Protein AF-A0A8R1EGB2-F1 (afdb_monomer_lite)

Sequence (368 aa):
QREILKTQSDLGFATKLDKGYDEYVSYVFAEKAKYYLESKNTWNAIALEHQAVQRDIEAKSVDYDETEQKIRNIEREIEGLKQARQELGHDEIVDLDDTLQSARQELTRISKDKSDKINRYELKKKSLTDLNNERRNIENELWAIEKELKIALESLEELGMDSAFEDIYLAFSDHFKRNEKNGNYIFSNWDSEIRIRLQRLGVLLKQIKELDQKKRDLDGMRQQIEEKQDVLENEREKRTTLANIYDMERNNAYIELENWINELTTLVLSSNSSTSVKRMINGYLENVTEEQLMSPISGEREEQVSQCLKEQASLEAQMQSKVEERDLTEEEIVVLEGTDEIEPELPVAKQNQLREFKDKGIPYVPFY

Radius of gyration: 79.6 Å; chains: 1; bounding box: 167×58×234 Å

Structure (mmCIF, N/CA/C/O backbone):
data_AF-A0A8R1EGB2-F1
#
_entry.id   AF-A0A8R1EGB2-F1
#
loop_
_atom_site.group_PDB
_atom_site.id
_atom_site.type_symbol
_atom_site.label_atom_id
_atom_site.label_alt_id
_atom_site.label_comp_id
_atom_site.label_asym_id
_atom_site.label_entity_id
_atom_site.label_seq_id
_atom_site.pdbx_PDB_ins_code
_atom_site.Cartn_x
_atom_site.Cartn_y
_atom_site.Cartn_z
_atom_site.occupancy
_atom_site.B_iso_or_equiv
_atom_site.auth_seq_id
_atom_site.auth_comp_id
_atom_site.auth_asym_id
_atom_site.auth_atom_id
_atom_site.pdbx_PDB_model_num
ATOM 1 N N . GLN A 1 1 ? 15.539 16.481 -9.175 1.00 47.88 1 GLN A N 1
ATOM 2 C CA . GLN A 1 1 ? 14.254 16.062 -9.794 1.00 47.88 1 GLN A CA 1
ATOM 3 C C . GLN A 1 1 ? 13.870 14.615 -9.462 1.00 47.88 1 GLN A C 1
ATOM 5 O O . GLN A 1 1 ? 12.775 14.426 -8.958 1.00 47.88 1 GLN A O 1
ATOM 10 N N . ARG A 1 2 ? 14.736 13.601 -9.656 1.00 42.00 2 ARG A N 1
ATOM 11 C CA . ARG A 1 2 ? 14.453 12.210 -9.220 1.00 42.00 2 ARG A CA 1
ATOM 12 C C . ARG A 1 2 ? 14.212 12.064 -7.710 1.00 42.00 2 ARG A C 1
ATOM 14 O O . ARG A 1 2 ? 13.277 11.378 -7.325 1.00 42.00 2 ARG A O 1
ATOM 21 N N . GLU A 1 3 ? 15.000 12.737 -6.874 1.00 43.88 3 GLU A N 1
ATOM 22 C CA . GLU A 1 3 ? 14.787 12.729 -5.416 1.00 43.88 3 GLU A CA 1
ATOM 23 C C . GLU A 1 3 ? 13.483 13.416 -5.007 1.00 43.88 3 GLU A C 1
ATOM 25 O O . GLU A 1 3 ? 12.797 12.913 -4.134 1.00 43.88 3 GLU A O 1
ATOM 30 N N . ILE A 1 4 ? 13.091 14.489 -5.704 1.00 45.19 4 ILE A N 1
ATOM 31 C CA . ILE A 1 4 ? 11.828 15.213 -5.473 1.00 45.19 4 ILE A CA 1
ATOM 32 C C . ILE A 1 4 ? 10.614 14.335 -5.824 1.00 45.19 4 ILE A C 1
ATOM 34 O O . ILE A 1 4 ? 9.619 14.330 -5.110 1.00 45.19 4 ILE A O 1
ATOM 38 N N . LEU A 1 5 ? 10.699 13.549 -6.903 1.00 49.81 5 LEU A N 1
ATOM 39 C CA . LEU A 1 5 ? 9.653 12.588 -7.279 1.00 49.81 5 LEU A CA 1
ATOM 40 C C . LEU A 1 5 ? 9.575 11.400 -6.310 1.00 49.81 5 LEU A C 1
ATOM 42 O O . LEU A 1 5 ? 8.489 10.877 -6.067 1.00 49.81 5 LEU A O 1
ATOM 46 N N . LYS A 1 6 ? 10.714 10.975 -5.749 1.00 61.91 6 LYS A N 1
ATOM 47 C CA . LYS A 1 6 ? 10.769 9.903 -4.749 1.00 61.91 6 LYS A CA 1
ATOM 48 C C . LYS A 1 6 ? 10.176 10.370 -3.418 1.00 61.91 6 LYS A C 1
ATOM 50 O O . LYS A 1 6 ? 9.291 9.705 -2.901 1.00 61.91 6 LYS A O 1
ATOM 55 N N . THR A 1 7 ? 10.539 11.564 -2.948 1.00 55.69 7 THR A N 1
ATOM 56 C CA . THR A 1 7 ? 9.949 12.148 -1.735 1.00 55.69 7 THR A CA 1
ATOM 57 C C . THR A 1 7 ? 8.464 12.459 -1.897 1.00 55.69 7 THR A C 1
ATOM 59 O O . THR A 1 7 ? 7.718 12.223 -0.958 1.00 55.69 7 THR A O 1
ATOM 62 N N . GLN A 1 8 ? 7.991 12.891 -3.074 1.00 54.12 8 GLN A N 1
ATOM 63 C CA . GLN A 1 8 ? 6.551 13.036 -3.350 1.00 54.12 8 GLN A CA 1
ATOM 64 C C . GLN A 1 8 ? 5.800 11.696 -3.353 1.00 54.12 8 GLN A C 1
ATOM 66 O O . GLN A 1 8 ? 4.669 11.625 -2.875 1.00 54.12 8 GLN A O 1
ATOM 71 N N . SER A 1 9 ? 6.415 10.633 -3.876 1.00 54.25 9 SER A N 1
ATOM 72 C CA . SER A 1 9 ? 5.860 9.275 -3.835 1.00 54.25 9 SER A CA 1
ATOM 73 C C . SER A 1 9 ? 5.794 8.734 -2.406 1.00 54.25 9 SER A C 1
ATOM 75 O O . SER A 1 9 ? 4.781 8.149 -2.026 1.00 54.25 9 SER A O 1
ATOM 77 N N . ASP A 1 10 ? 6.841 8.958 -1.614 1.00 54.84 10 ASP A N 1
ATOM 78 C CA . ASP A 1 10 ? 6.927 8.513 -0.223 1.00 54.84 10 ASP A CA 1
ATOM 79 C C . ASP A 1 10 ? 5.934 9.289 0.666 1.00 54.84 10 ASP A C 1
ATOM 81 O O . ASP A 1 10 ? 5.229 8.679 1.468 1.00 54.84 10 ASP A O 1
ATOM 85 N N . LEU A 1 11 ? 5.748 10.598 0.434 1.00 59.09 11 LEU A N 1
ATOM 86 C CA . LEU A 1 11 ? 4.673 11.405 1.042 1.00 59.09 11 LEU A CA 1
ATOM 87 C C . LEU A 1 11 ? 3.281 10.893 0.646 1.00 59.09 11 LEU A C 1
ATOM 89 O O . LEU A 1 11 ? 2.379 10.795 1.476 1.00 59.09 11 LEU A O 1
ATOM 93 N N . GLY A 1 12 ? 3.103 10.518 -0.622 1.00 59.00 12 GLY A N 1
ATOM 94 C CA . GLY A 1 12 ? 1.866 9.924 -1.129 1.00 59.00 12 GLY A CA 1
ATOM 95 C C . GLY A 1 12 ? 1.576 8.518 -0.589 1.00 59.00 12 GLY A C 1
ATOM 96 O O . GLY A 1 12 ? 0.438 8.062 -0.685 1.00 59.00 12 GLY A O 1
ATOM 97 N N . PHE A 1 13 ? 2.582 7.816 -0.062 1.00 55.50 13 PHE A N 1
ATOM 98 C CA . PHE A 1 13 ? 2.438 6.514 0.591 1.00 55.50 13 PHE A CA 1
ATOM 99 C C . PHE A 1 13 ? 2.184 6.675 2.093 1.00 55.50 13 PHE A C 1
ATOM 101 O O . PHE A 1 13 ? 1.271 6.037 2.607 1.00 55.50 13 PHE A O 1
ATOM 108 N N . ALA A 1 14 ? 2.898 7.586 2.762 1.00 53.41 14 ALA A N 1
ATOM 109 C CA . ALA A 1 14 ? 2.667 7.952 4.161 1.00 53.41 14 ALA A CA 1
ATOM 110 C C . ALA A 1 14 ? 1.227 8.446 4.384 1.00 53.41 14 ALA A C 1
ATOM 112 O O . ALA A 1 14 ? 0.488 7.849 5.154 1.00 53.41 14 ALA A O 1
ATOM 113 N N . THR A 1 15 ? 0.759 9.388 3.559 1.00 57.41 15 THR A N 1
ATOM 114 C CA . THR A 1 15 ? -0.633 9.890 3.596 1.00 57.41 15 THR A CA 1
ATOM 115 C C . THR A 1 15 ? -1.706 8.825 3.325 1.00 57.41 15 THR A C 1
ATOM 117 O O . THR A 1 15 ? -2.878 9.022 3.644 1.00 57.41 15 THR A O 1
ATOM 120 N N . LYS A 1 16 ? -1.349 7.695 2.697 1.00 57.41 16 LYS A N 1
ATOM 121 C CA . LYS A 1 16 ? -2.260 6.554 2.491 1.00 57.41 16 LYS A CA 1
ATOM 122 C C . LYS A 1 16 ? -2.222 5.563 3.652 1.00 57.41 16 LYS A C 1
ATOM 124 O O . LYS A 1 16 ? -3.238 4.927 3.911 1.00 57.41 16 LYS A O 1
ATOM 129 N N . LEU A 1 17 ? -1.072 5.420 4.306 1.00 55.69 17 LEU A N 1
ATOM 130 C CA . LEU A 1 17 ? -0.895 4.607 5.508 1.00 55.69 17 LEU A CA 1
ATOM 131 C C . LEU A 1 17 ? -1.608 5.250 6.701 1.00 55.69 17 LEU A C 1
ATOM 133 O O . LEU A 1 17 ? -2.339 4.545 7.392 1.00 55.69 17 LEU A O 1
ATOM 137 N N . ASP A 1 18 ? -1.503 6.573 6.836 1.00 56.66 18 ASP A N 1
ATOM 138 C CA . ASP A 1 18 ? -2.232 7.359 7.839 1.00 56.66 18 ASP A CA 1
ATOM 139 C C . ASP A 1 18 ? -3.746 7.141 7.700 1.00 56.66 18 ASP A C 1
ATOM 141 O O . ASP A 1 18 ? -4.398 6.701 8.640 1.00 56.66 18 ASP A O 1
ATOM 145 N N . LYS A 1 19 ? -4.289 7.230 6.476 1.00 55.19 19 LYS A N 1
ATOM 146 C CA . LYS A 1 19 ? -5.716 6.953 6.213 1.00 55.19 19 LYS A CA 1
ATOM 147 C C . LYS A 1 19 ? -6.185 5.555 6.617 1.00 55.19 19 LYS A C 1
ATOM 149 O O . LYS A 1 19 ? -7.319 5.399 7.058 1.00 55.19 19 LYS A O 1
ATOM 154 N N . GLY A 1 20 ? -5.360 4.526 6.414 1.00 55.22 20 GLY A N 1
ATOM 155 C CA . GLY A 1 20 ? -5.707 3.158 6.818 1.00 55.22 20 GLY A CA 1
ATOM 156 C C . GLY A 1 20 ? -5.703 2.980 8.338 1.00 55.22 20 GLY A C 1
ATOM 157 O O . GLY A 1 20 ? -6.456 2.164 8.871 1.00 55.22 20 GLY A O 1
ATOM 158 N N . TYR A 1 21 ? -4.876 3.759 9.034 1.00 55.97 21 TYR A N 1
ATOM 159 C CA . TYR A 1 21 ? -4.815 3.787 10.488 1.00 55.97 21 TYR A CA 1
ATOM 160 C C . TYR A 1 21 ? -6.009 4.556 11.085 1.00 55.97 21 TYR A C 1
ATOM 162 O O . TYR A 1 21 ? -6.630 4.073 12.033 1.00 55.97 21 TYR A O 1
ATOM 170 N N . ASP A 1 22 ? -6.430 5.658 10.460 1.00 54.09 22 ASP A N 1
ATOM 171 C CA . ASP A 1 22 ? -7.609 6.453 10.850 1.00 54.09 22 ASP A CA 1
ATOM 172 C C . ASP A 1 22 ? -8.918 5.645 10.808 1.00 54.09 22 ASP A C 1
ATOM 174 O O . ASP A 1 22 ? -9.797 5.776 11.668 1.00 54.09 22 ASP A O 1
ATOM 178 N N . GLU A 1 23 ? -9.056 4.770 9.808 1.00 57.44 23 GLU A N 1
ATOM 179 C CA . GLU A 1 23 ? -10.221 3.892 9.653 1.00 57.44 23 GLU A CA 1
ATOM 180 C C . GLU A 1 23 ? -10.275 2.814 10.740 1.00 57.44 23 GLU A C 1
ATOM 182 O O . GLU A 1 23 ? -11.354 2.501 11.253 1.00 57.44 23 GLU A O 1
ATOM 187 N N . TYR A 1 24 ? -9.116 2.290 11.144 1.00 66.31 24 TYR A N 1
ATOM 188 C CA . TYR A 1 24 ? -9.013 1.369 12.272 1.00 66.31 24 TYR A CA 1
ATOM 189 C C . TYR A 1 24 ? -9.389 2.060 13.589 1.00 66.31 24 TYR A C 1
ATOM 191 O O . TYR A 1 24 ? -10.178 1.514 14.359 1.00 66.31 24 TYR A O 1
ATOM 199 N N . VAL A 1 25 ? -8.907 3.284 13.827 1.00 63.56 25 VAL A N 1
ATOM 200 C CA . VAL A 1 25 ? -9.246 4.059 15.034 1.00 63.56 25 VAL A CA 1
ATOM 201 C C . VAL A 1 25 ? -10.739 4.397 15.079 1.00 63.56 25 VAL A C 1
ATOM 203 O O . VAL A 1 25 ? -11.371 4.239 16.123 1.00 63.56 25 VAL A O 1
ATOM 206 N N . SER A 1 26 ? -11.337 4.766 13.942 1.00 67.25 26 SER A N 1
ATOM 207 C CA . SER A 1 26 ? -12.781 5.023 13.833 1.00 67.25 26 SER A CA 1
ATOM 208 C C . SER A 1 26 ? -13.618 3.779 14.156 1.00 67.25 26 SER A C 1
ATOM 210 O O . SER A 1 26 ? -14.630 3.868 14.854 1.00 67.25 26 SER A O 1
ATOM 212 N N . TYR A 1 27 ? -13.184 2.606 13.684 1.00 72.06 27 TYR A N 1
ATOM 213 C CA . TYR A 1 27 ? -13.824 1.329 14.002 1.00 72.06 27 TYR A CA 1
ATOM 214 C C . TYR A 1 27 ? -13.711 0.997 15.495 1.00 72.06 27 TYR A C 1
ATOM 216 O O . TYR A 1 27 ? -14.716 0.674 16.130 1.00 72.06 27 TYR A O 1
ATOM 224 N N . VAL A 1 28 ? -12.513 1.140 16.072 1.00 71.44 28 VAL A N 1
ATOM 225 C CA . VAL A 1 28 ? -12.280 0.914 17.506 1.00 71.44 28 VAL A CA 1
ATOM 226 C C . VAL A 1 28 ? -13.151 1.852 18.340 1.00 71.44 28 VAL A C 1
ATOM 228 O O . VAL A 1 28 ? -13.793 1.401 19.286 1.00 71.44 28 VAL A O 1
ATOM 231 N N . PHE A 1 29 ? -13.254 3.130 17.970 1.00 72.81 29 PHE A N 1
ATOM 232 C CA . PHE A 1 29 ? -14.134 4.078 18.650 1.00 72.81 29 PHE A CA 1
ATOM 233 C C . PHE A 1 29 ? -15.600 3.624 18.628 1.00 72.81 29 PHE A C 1
ATOM 235 O O . PHE A 1 29 ? -16.247 3.585 19.675 1.00 72.81 29 PHE A O 1
ATOM 242 N N . ALA A 1 30 ? -16.121 3.249 17.457 1.00 74.19 30 ALA A N 1
ATOM 243 C CA . ALA A 1 30 ? -17.506 2.803 17.315 1.00 74.19 30 ALA A CA 1
ATOM 244 C C . ALA A 1 30 ? -17.791 1.538 18.142 1.00 74.19 30 ALA A C 1
ATOM 246 O O . ALA A 1 30 ? -18.833 1.437 18.794 1.00 74.19 30 ALA A O 1
ATOM 247 N N . GLU A 1 31 ? -16.849 0.595 18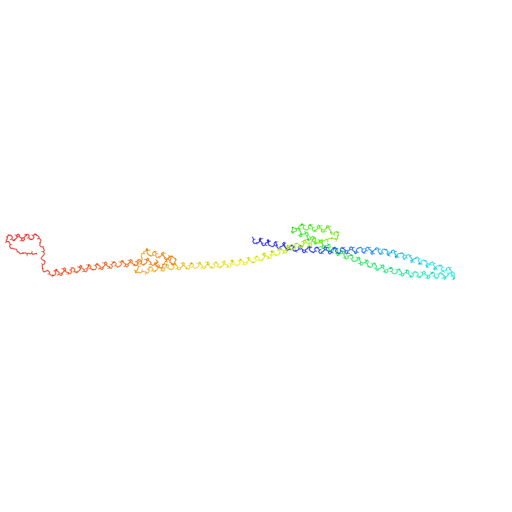.163 1.00 73.31 31 GLU A N 1
ATOM 248 C CA . GLU A 1 31 ? -16.950 -0.625 18.958 1.00 73.31 31 GLU A CA 1
ATOM 249 C C . GLU A 1 31 ? -16.969 -0.316 20.466 1.00 73.31 31 GLU A C 1
ATOM 251 O O . GLU A 1 31 ? -17.852 -0.788 21.186 1.00 73.31 31 GLU A O 1
ATOM 256 N N . LYS A 1 32 ? -16.064 0.545 20.951 1.00 74.50 32 LYS A N 1
ATOM 257 C CA . LYS A 1 32 ? -16.022 0.951 22.367 1.00 74.50 32 LYS A CA 1
ATOM 258 C C . LYS A 1 32 ? -17.255 1.754 22.785 1.00 74.50 32 LYS A C 1
ATOM 260 O O . LYS A 1 32 ? -17.810 1.503 23.853 1.00 74.50 32 LYS A O 1
ATOM 265 N N . ALA A 1 33 ? -17.740 2.654 21.933 1.00 73.38 33 ALA A N 1
ATOM 266 C CA . ALA A 1 33 ? -18.966 3.414 22.176 1.00 73.38 33 ALA A CA 1
ATOM 267 C C . ALA A 1 33 ? -20.202 2.511 22.282 1.00 73.38 33 ALA A C 1
ATOM 269 O O . ALA A 1 33 ? -21.074 2.739 23.124 1.00 73.38 33 ALA A O 1
ATOM 270 N N . LYS A 1 34 ? -20.267 1.456 21.464 1.00 80.94 34 LYS A N 1
ATOM 271 C CA . LYS A 1 34 ? -21.331 0.456 21.547 1.00 80.94 34 LYS A CA 1
ATOM 272 C C . LYS A 1 34 ? -21.293 -0.294 22.880 1.00 80.94 34 LYS A C 1
ATOM 274 O O . LYS A 1 34 ? -22.322 -0.355 23.550 1.00 80.94 34 LYS A O 1
ATOM 279 N N . TYR A 1 35 ? -20.125 -0.793 23.291 1.00 75.50 35 TYR A N 1
ATOM 280 C CA . TYR A 1 35 ? -19.988 -1.473 24.584 1.00 75.50 35 TYR A CA 1
ATOM 281 C C . TYR A 1 35 ? -20.345 -0.557 25.758 1.00 75.50 35 TYR A C 1
ATOM 283 O O . TYR A 1 35 ? -21.048 -0.985 26.668 1.00 75.50 35 TYR A O 1
ATOM 291 N N . TYR A 1 36 ? -19.955 0.721 25.714 1.00 80.19 36 TYR A N 1
ATOM 292 C CA . TYR A 1 36 ? -20.343 1.699 26.735 1.00 80.19 36 TYR A CA 1
ATOM 293 C C . TYR A 1 36 ? -21.866 1.812 26.866 1.00 80.19 36 TYR A C 1
ATOM 295 O O . TYR A 1 36 ? -22.402 1.764 27.973 1.00 80.19 36 TYR A O 1
ATOM 303 N N . LEU A 1 37 ? -22.576 1.950 25.742 1.00 82.94 37 LEU A N 1
ATOM 304 C CA . LEU A 1 37 ? -24.034 2.080 25.740 1.00 82.94 37 LEU A CA 1
ATOM 305 C C . LEU A 1 37 ? -24.726 0.810 26.245 1.00 82.94 37 LEU A C 1
ATOM 307 O O . LEU A 1 37 ? -25.684 0.902 27.013 1.00 82.94 37 LEU A O 1
ATOM 311 N N . GLU A 1 38 ? -24.233 -0.366 25.857 1.00 82.31 38 GLU A N 1
ATOM 312 C CA . GLU A 1 38 ? -24.740 -1.648 26.353 1.00 82.31 38 GLU A CA 1
ATOM 313 C C . GLU A 1 38 ? -24.543 -1.769 27.872 1.00 82.31 38 GLU A C 1
ATOM 315 O O . GLU A 1 38 ? -25.524 -1.988 28.588 1.00 82.31 38 GLU A O 1
ATOM 320 N N . SER A 1 39 ? -23.335 -1.506 28.382 1.00 75.38 39 SER A N 1
ATOM 321 C CA . SER A 1 39 ? -23.036 -1.504 29.823 1.00 75.38 39 SER A CA 1
ATOM 322 C C . SER A 1 39 ? -23.825 -0.441 30.596 1.00 75.38 39 SER A C 1
ATOM 324 O O . SER A 1 39 ? -24.208 -0.639 31.747 1.00 75.38 39 SER A O 1
ATOM 326 N N . LYS A 1 40 ? -24.125 0.704 29.978 1.00 81.06 40 LYS A N 1
ATOM 327 C CA . LYS A 1 40 ? -24.926 1.766 30.606 1.00 81.06 40 LYS A CA 1
ATOM 328 C C . LYS A 1 40 ? -26.387 1.358 30.733 1.00 81.06 40 LYS A C 1
ATOM 330 O O . LYS A 1 40 ? -27.031 1.647 31.742 1.00 81.06 40 LYS A O 1
ATOM 335 N N . ASN A 1 41 ? -26.913 0.673 29.724 1.00 82.25 41 ASN A N 1
ATOM 336 C CA . ASN A 1 41 ? -28.275 0.158 29.743 1.00 82.25 41 ASN A CA 1
ATOM 337 C C . ASN A 1 41 ? -28.438 -0.964 30.774 1.00 82.25 41 ASN A C 1
ATOM 339 O O . ASN A 1 41 ? -29.427 -0.958 31.510 1.00 82.25 41 ASN A O 1
ATOM 343 N N . THR A 1 42 ? -27.463 -1.871 30.894 1.00 77.94 42 THR A N 1
ATOM 344 C CA . THR A 1 42 ? -27.470 -2.894 31.953 1.00 77.94 42 THR A CA 1
ATOM 345 C C . THR A 1 42 ? -27.340 -2.262 33.338 1.00 77.94 42 THR A C 1
ATOM 347 O O . THR A 1 42 ? -28.121 -2.602 34.226 1.00 77.94 42 THR A O 1
ATOM 350 N N . TRP A 1 43 ? -26.461 -1.269 33.517 1.00 77.69 43 TRP A N 1
ATOM 351 C CA . TRP A 1 43 ? -26.349 -0.518 34.773 1.00 77.69 43 TRP A CA 1
ATOM 352 C C . TRP A 1 43 ? -27.673 0.137 35.176 1.00 77.69 43 TRP A C 1
ATOM 354 O O . TRP A 1 43 ? -28.105 0.004 36.320 1.00 77.69 43 TRP A O 1
ATOM 364 N N . ASN A 1 44 ? -28.352 0.805 34.238 1.00 79.12 44 ASN A N 1
ATOM 365 C CA . ASN A 1 44 ? -29.647 1.440 34.493 1.00 79.12 44 ASN A CA 1
ATOM 366 C C . ASN A 1 44 ? -30.721 0.416 34.897 1.00 79.12 44 ASN A C 1
ATOM 368 O O . ASN A 1 44 ? -31.512 0.684 35.803 1.00 79.12 44 ASN A O 1
ATOM 372 N N . ALA A 1 45 ? -30.746 -0.757 34.256 1.00 83.81 45 ALA A N 1
ATOM 373 C CA . ALA A 1 45 ? -31.674 -1.831 34.602 1.00 83.81 45 ALA A CA 1
ATOM 374 C C . ALA A 1 45 ? -31.423 -2.359 36.026 1.00 83.81 45 ALA A C 1
ATOM 376 O O . ALA A 1 45 ? -32.354 -2.427 36.829 1.00 83.81 45 ALA A O 1
ATOM 377 N N . ILE A 1 46 ? -30.161 -2.626 36.374 1.00 77.94 46 ILE A N 1
ATOM 378 C CA . ILE A 1 46 ? -29.772 -3.080 37.718 1.00 77.94 46 ILE A CA 1
ATOM 379 C C . ILE A 1 46 ? -30.024 -1.994 38.769 1.00 77.94 46 ILE A C 1
ATOM 381 O O . ILE A 1 46 ? -30.450 -2.298 39.881 1.00 77.94 46 ILE A O 1
ATOM 385 N N . ALA A 1 47 ? -29.817 -0.716 38.443 1.00 77.56 47 ALA A N 1
ATOM 386 C CA . ALA A 1 47 ? -30.111 0.391 39.350 1.00 77.56 47 ALA A CA 1
ATOM 387 C C . ALA A 1 47 ? -31.610 0.473 39.691 1.00 77.56 47 ALA A C 1
ATOM 389 O O . ALA A 1 47 ? -31.968 0.685 40.854 1.00 77.56 47 ALA A O 1
ATOM 390 N N . LEU A 1 48 ? -32.485 0.259 38.702 1.00 84.75 48 LEU A N 1
ATOM 391 C CA . LEU A 1 48 ? -33.933 0.182 38.913 1.00 84.75 48 LEU A CA 1
ATOM 392 C C . LEU A 1 48 ? -34.317 -1.030 39.771 1.00 84.75 48 LEU A C 1
ATOM 394 O O . LEU A 1 48 ? -35.123 -0.893 40.694 1.00 84.75 48 LEU A O 1
ATOM 398 N N . GLU A 1 49 ? -33.719 -2.193 39.514 1.00 79.62 49 GLU A N 1
ATOM 399 C CA . GLU A 1 49 ? -33.964 -3.413 40.288 1.00 79.62 49 GLU A CA 1
ATOM 400 C C . GLU A 1 49 ? -33.479 -3.275 41.739 1.00 79.62 49 GLU A C 1
ATOM 402 O O . GLU A 1 49 ? -34.227 -3.564 42.674 1.00 79.62 49 GLU A O 1
ATOM 407 N N . HIS A 1 50 ? -32.290 -2.707 41.956 1.00 77.50 50 HIS A N 1
ATOM 408 C CA . HIS A 1 50 ? -31.777 -2.370 43.285 1.00 77.50 50 HIS A CA 1
ATOM 409 C C . HIS A 1 50 ? -32.740 -1.440 44.035 1.00 77.50 50 HIS A C 1
ATOM 411 O O . HIS A 1 50 ? -33.011 -1.641 45.220 1.00 77.50 50 HIS A O 1
ATOM 417 N N . GLN A 1 51 ? -33.288 -0.421 43.363 1.00 83.06 51 GLN A N 1
ATOM 418 C CA . GLN A 1 51 ? -34.253 0.486 43.982 1.00 83.06 51 GLN A CA 1
ATOM 419 C C . GLN A 1 51 ? -35.567 -0.227 44.345 1.00 83.06 51 GLN A C 1
ATOM 421 O O . GLN A 1 51 ? -36.154 0.074 45.385 1.00 83.06 51 GLN A O 1
ATOM 426 N N . ALA A 1 52 ? -36.021 -1.179 43.526 1.00 83.69 52 ALA A N 1
ATOM 427 C CA . ALA A 1 52 ? -37.195 -1.997 43.821 1.00 83.69 52 ALA A CA 1
ATOM 428 C C . ALA A 1 52 ? -36.960 -2.916 45.032 1.00 83.69 52 ALA A C 1
ATOM 430 O O . ALA A 1 52 ? -37.767 -2.912 45.962 1.00 83.69 52 ALA A O 1
ATOM 431 N N . VAL A 1 53 ? -35.829 -3.631 45.074 1.00 77.31 53 VAL A N 1
ATOM 432 C CA . VAL A 1 53 ? -35.454 -4.515 46.193 1.00 77.31 53 VAL A CA 1
ATOM 433 C C . VAL A 1 53 ? -35.291 -3.730 47.497 1.00 77.31 53 VAL A C 1
ATOM 435 O O . VAL A 1 53 ? -35.730 -4.196 48.548 1.00 77.31 53 VAL A O 1
ATOM 438 N N . GLN A 1 54 ? -34.726 -2.522 47.440 1.00 77.75 54 GLN A N 1
ATOM 439 C CA . GLN A 1 54 ? -34.578 -1.650 48.607 1.00 77.75 54 GLN A CA 1
ATOM 440 C C . GLN A 1 54 ? -35.937 -1.268 49.218 1.00 77.75 54 GLN A C 1
ATOM 442 O O . GLN A 1 54 ? -36.123 -1.410 50.427 1.00 77.75 54 GLN A O 1
ATOM 447 N N . ARG A 1 55 ? -36.916 -0.866 48.393 1.00 84.56 55 ARG A N 1
ATOM 448 C CA . ARG A 1 55 ? -38.289 -0.588 48.867 1.00 84.56 55 ARG A CA 1
ATOM 449 C C . ARG A 1 55 ? -38.941 -1.830 49.476 1.00 84.56 55 ARG A C 1
ATOM 451 O O . ARG A 1 55 ? -39.645 -1.746 50.478 1.00 84.56 55 ARG A O 1
ATOM 458 N N . ASP A 1 56 ? -38.684 -2.990 48.885 1.00 78.50 56 ASP A N 1
ATOM 459 C CA . ASP A 1 56 ? -39.179 -4.278 49.364 1.00 78.50 56 ASP A CA 1
ATOM 460 C C . ASP A 1 56 ? -38.598 -4.668 50.733 1.00 78.50 56 ASP A C 1
ATOM 462 O O . ASP A 1 56 ? -39.287 -5.286 51.548 1.00 78.50 56 ASP A O 1
ATOM 466 N N . ILE A 1 57 ? -37.331 -4.331 50.990 1.00 76.75 57 ILE A N 1
ATOM 467 C CA . ILE A 1 57 ? -36.676 -4.524 52.290 1.00 76.75 57 ILE A CA 1
ATOM 468 C C . ILE A 1 57 ? -37.286 -3.594 53.336 1.00 76.75 57 ILE A C 1
ATOM 470 O O . ILE A 1 57 ? -37.613 -4.058 54.426 1.00 76.75 57 ILE A O 1
ATOM 474 N N . GLU A 1 58 ? -37.487 -2.320 53.000 1.00 80.00 58 GLU A N 1
ATOM 475 C CA . GLU A 1 58 ? -38.121 -1.336 53.887 1.00 80.00 58 GLU A CA 1
ATOM 476 C C . GLU A 1 58 ? -39.538 -1.777 54.280 1.00 80.00 58 GLU A C 1
ATOM 478 O O . GLU A 1 58 ? -39.863 -1.828 55.466 1.00 80.00 58 GLU A O 1
ATOM 483 N N . ALA A 1 59 ? -40.353 -2.224 53.318 1.00 82.12 59 ALA A N 1
ATOM 484 C CA . ALA A 1 59 ? -41.685 -2.763 53.600 1.00 82.12 59 ALA A CA 1
ATOM 485 C C . ALA A 1 59 ? -41.638 -3.998 54.523 1.00 82.12 59 ALA A C 1
ATOM 487 O O . ALA A 1 59 ? -42.449 -4.138 55.438 1.00 82.12 59 ALA A O 1
ATOM 488 N N . LYS A 1 60 ? -40.666 -4.897 54.318 1.00 78.00 60 LYS A N 1
ATOM 489 C CA . LYS A 1 60 ? -40.512 -6.100 55.152 1.00 78.00 60 LYS A CA 1
ATOM 490 C C . LYS A 1 60 ? -39.942 -5.811 56.540 1.00 78.00 60 LYS A C 1
ATOM 492 O O . LYS A 1 60 ? -40.219 -6.593 57.449 1.00 78.00 60 LYS A O 1
ATOM 497 N N . SER A 1 61 ? -39.184 -4.730 56.724 1.00 78.00 61 SER A N 1
ATOM 498 C CA . SER A 1 61 ? -38.728 -4.304 58.053 1.00 78.00 61 SER A CA 1
ATOM 499 C C . SER A 1 61 ? -39.908 -3.817 58.894 1.00 78.00 61 SER A C 1
ATOM 501 O O . SER A 1 61 ? -40.025 -4.219 60.047 1.00 78.00 61 SER A O 1
ATOM 503 N N . VAL A 1 62 ? -40.835 -3.061 58.297 1.00 84.81 62 VAL A N 1
ATOM 504 C CA . VAL A 1 62 ? -42.080 -2.643 58.964 1.00 84.81 62 VAL A CA 1
ATOM 505 C C . VAL A 1 62 ? -42.911 -3.866 59.367 1.00 84.81 62 VAL A C 1
ATOM 507 O O . VAL A 1 62 ? -43.281 -4.002 60.533 1.00 84.81 62 VAL A O 1
ATOM 510 N N . ASP A 1 63 ? -43.110 -4.821 58.448 1.00 76.94 63 ASP A N 1
ATOM 511 C CA . ASP A 1 63 ? -43.800 -6.088 58.747 1.00 76.94 63 ASP A CA 1
ATOM 512 C C . ASP A 1 63 ? -43.134 -6.867 59.896 1.00 76.94 63 ASP A C 1
ATOM 514 O O . ASP A 1 63 ? -43.809 -7.623 60.604 1.00 76.94 63 ASP A O 1
ATOM 518 N N . TYR A 1 64 ? -41.803 -6.796 60.015 1.00 77.19 64 TYR A N 1
ATOM 519 C CA . TYR A 1 64 ? -41.033 -7.463 61.064 1.00 77.19 64 TYR A CA 1
ATOM 520 C C . TYR A 1 64 ? -41.269 -6.789 62.420 1.00 77.19 64 TYR A C 1
ATOM 522 O O . TYR A 1 64 ? -41.642 -7.486 63.372 1.00 77.19 64 TYR A O 1
ATOM 530 N N . ASP A 1 65 ? -41.151 -5.461 62.482 1.00 79.25 65 ASP A N 1
ATOM 531 C CA . ASP A 1 65 ? -41.351 -4.664 63.695 1.00 79.25 65 ASP A CA 1
ATOM 532 C C . ASP A 1 65 ? -42.770 -4.842 64.261 1.00 79.25 65 ASP A C 1
ATOM 534 O O . ASP A 1 65 ? -42.941 -5.034 65.469 1.00 79.25 65 ASP A O 1
ATOM 538 N N . GLU A 1 66 ? -43.791 -4.891 63.398 1.00 84.75 66 GLU A N 1
ATOM 539 C CA . GLU A 1 66 ? -45.172 -5.188 63.801 1.00 84.75 66 GLU A CA 1
ATOM 540 C C . GLU A 1 66 ? -45.313 -6.575 64.441 1.00 84.75 66 GLU A C 1
ATOM 542 O O . GLU A 1 66 ? -45.981 -6.739 65.466 1.00 84.75 66 GLU A O 1
ATOM 547 N N . THR A 1 67 ? -44.686 -7.604 63.859 1.00 77.00 67 THR A N 1
ATOM 548 C CA . THR A 1 67 ? -44.693 -8.944 64.466 1.00 77.00 67 THR A CA 1
ATOM 549 C C . THR A 1 67 ? -43.923 -8.998 65.776 1.00 77.00 67 THR A C 1
ATOM 551 O O . THR A 1 67 ? -44.345 -9.707 66.688 1.00 77.00 67 THR A O 1
ATOM 554 N N . GLU A 1 68 ? -42.835 -8.242 65.915 1.00 77.69 68 GLU A N 1
ATOM 555 C CA . GLU A 1 68 ? -42.093 -8.172 67.173 1.00 77.69 68 GLU A CA 1
ATOM 556 C C . GLU A 1 68 ? -42.925 -7.513 68.282 1.00 77.69 68 GLU A C 1
ATOM 558 O O . GLU A 1 68 ? -42.939 -8.000 69.414 1.00 77.69 68 GLU A O 1
ATOM 563 N N . GLN A 1 69 ? -43.691 -6.468 67.958 1.00 83.69 69 GLN A N 1
ATOM 564 C CA . GLN A 1 69 ? -44.643 -5.869 68.897 1.00 83.69 69 GLN A CA 1
ATOM 565 C C . GLN A 1 69 ? -45.745 -6.851 69.315 1.00 83.69 69 GLN A C 1
ATOM 567 O O . GLN A 1 69 ? -46.058 -6.939 70.503 1.00 83.69 69 GLN A O 1
ATOM 572 N N . LYS A 1 70 ? -46.295 -7.636 68.376 1.00 82.38 70 LYS A N 1
ATOM 573 C CA . LYS A 1 70 ? -47.290 -8.680 68.688 1.00 82.38 70 LYS A CA 1
ATOM 574 C C . LYS A 1 70 ? -46.740 -9.727 69.659 1.00 82.38 70 LYS A C 1
ATOM 576 O O . LYS A 1 70 ? -47.424 -10.057 70.621 1.00 82.38 70 LYS A O 1
ATOM 581 N N . ILE A 1 71 ? -45.500 -10.187 69.460 1.00 78.50 71 ILE A N 1
ATOM 582 C CA . ILE A 1 71 ? -44.835 -11.117 70.391 1.00 78.50 71 ILE A CA 1
ATOM 583 C C . ILE A 1 71 ? -44.736 -10.501 71.786 1.00 78.50 71 ILE A C 1
ATOM 585 O O . ILE A 1 71 ? -45.174 -11.123 72.748 1.00 78.50 71 ILE A O 1
ATOM 589 N N . ARG A 1 72 ? -44.228 -9.267 71.901 1.00 82.25 72 ARG A N 1
ATOM 590 C CA . ARG A 1 72 ? -44.083 -8.596 73.205 1.00 82.25 72 ARG A CA 1
ATOM 591 C C . ARG A 1 72 ? -45.422 -8.431 73.929 1.00 82.25 72 ARG A C 1
ATOM 593 O O . ARG A 1 72 ? -45.463 -8.510 75.154 1.00 82.25 72 ARG A O 1
ATOM 600 N N . ASN A 1 73 ? -46.509 -8.190 73.196 1.00 84.94 73 ASN A N 1
ATOM 601 C CA . ASN A 1 73 ? -47.846 -8.086 73.779 1.00 84.94 73 ASN A CA 1
ATOM 602 C C . ASN A 1 73 ? -48.339 -9.439 74.310 1.00 84.94 73 ASN A C 1
ATOM 604 O O . ASN A 1 73 ? -48.791 -9.501 75.449 1.00 84.94 73 ASN A O 1
ATOM 608 N N . ILE A 1 74 ? -48.174 -10.517 73.538 1.00 79.12 74 ILE A N 1
ATOM 609 C CA . ILE A 1 74 ? -48.569 -11.873 73.952 1.00 79.12 74 ILE A CA 1
ATOM 610 C C . ILE A 1 74 ? -47.705 -12.374 75.117 1.00 79.12 74 ILE A C 1
ATOM 612 O O . ILE A 1 74 ? -48.211 -13.011 76.033 1.00 79.12 74 ILE A O 1
ATOM 616 N N . GLU A 1 75 ? -46.409 -12.057 75.145 1.00 79.75 75 GLU A N 1
ATOM 617 C CA . GLU A 1 75 ? -45.537 -12.378 76.283 1.00 79.75 75 GLU A CA 1
ATOM 618 C C . GLU A 1 75 ? -46.019 -11.712 77.579 1.00 79.75 75 GLU A C 1
ATOM 620 O O . GLU A 1 75 ? -46.043 -12.354 78.630 1.00 79.75 75 GLU A O 1
ATOM 625 N N . ARG A 1 76 ? -46.452 -10.445 77.505 1.00 83.12 76 ARG A N 1
ATOM 626 C CA . ARG A 1 76 ? -47.058 -9.738 78.645 1.00 83.12 76 ARG A CA 1
ATOM 627 C C . ARG A 1 76 ? -48.389 -10.356 79.058 1.00 83.12 76 ARG A C 1
ATOM 629 O O . ARG A 1 76 ? -48.646 -10.464 80.252 1.00 83.12 76 ARG A O 1
ATOM 636 N N . GLU A 1 77 ? -49.210 -10.765 78.096 1.00 80.19 77 GLU A N 1
ATOM 637 C CA . GLU A 1 77 ? -50.489 -11.432 78.350 1.00 80.19 77 GLU A CA 1
ATOM 638 C C . GLU A 1 77 ? -50.290 -12.784 79.048 1.00 80.19 77 GLU A C 1
ATOM 640 O O . GLU A 1 77 ? -50.915 -13.042 80.072 1.00 80.19 77 GLU A O 1
ATOM 645 N N . ILE A 1 78 ? -49.339 -13.602 78.584 1.00 75.94 78 ILE A N 1
ATOM 646 C CA . ILE A 1 78 ? -48.952 -14.862 79.237 1.00 75.94 78 ILE A CA 1
ATOM 647 C C . ILE A 1 78 ? -48.484 -14.614 80.673 1.00 75.94 78 ILE A C 1
ATOM 649 O O . ILE A 1 78 ? -48.824 -15.384 81.571 1.00 75.94 78 ILE A O 1
ATOM 653 N N . GLU A 1 79 ? -47.684 -13.575 80.904 1.00 80.62 79 GLU A N 1
ATOM 654 C CA . GLU A 1 79 ? -47.199 -13.256 82.246 1.00 80.62 79 GLU A CA 1
ATOM 655 C C . GLU A 1 79 ? -48.333 -12.775 83.164 1.00 80.62 79 GLU A C 1
ATOM 657 O O . GLU A 1 79 ? -48.413 -13.216 84.309 1.00 80.62 79 GLU A O 1
ATOM 662 N N . GLY A 1 80 ? -49.266 -11.970 82.645 1.00 78.94 80 GLY A N 1
ATOM 663 C CA . GLY A 1 80 ? -50.483 -11.575 83.359 1.00 78.94 80 GLY A CA 1
ATOM 664 C C . GLY A 1 80 ? -51.382 -12.766 83.704 1.00 78.94 80 GLY A C 1
ATOM 665 O O . GLY A 1 80 ? -51.830 -12.887 84.842 1.00 78.94 80 GLY A O 1
ATOM 666 N N . LEU A 1 81 ? -51.579 -13.700 82.768 1.00 76.19 81 LEU A N 1
ATOM 667 C CA . LEU A 1 81 ? -52.337 -14.935 83.004 1.00 76.19 81 LEU A CA 1
ATOM 668 C C . LEU A 1 81 ? -51.660 -15.829 84.053 1.00 76.19 81 LEU A C 1
ATOM 670 O O . LEU A 1 81 ? -52.331 -16.384 84.918 1.00 76.19 81 LEU A O 1
ATOM 674 N N . LYS A 1 82 ? -50.326 -15.951 84.050 1.00 76.75 82 LYS A N 1
ATOM 675 C CA . LYS A 1 82 ? -49.610 -16.683 85.112 1.00 76.75 82 LYS A CA 1
ATOM 676 C C . LYS A 1 82 ? -49.802 -16.051 86.490 1.00 76.75 82 LYS A C 1
ATOM 678 O O . LYS A 1 82 ? -49.894 -16.795 87.463 1.00 76.75 82 LYS A O 1
ATOM 683 N N . GLN A 1 83 ? -49.820 -14.721 86.577 1.00 79.88 83 GLN A N 1
ATOM 684 C CA . GLN A 1 83 ? -50.066 -14.006 87.833 1.00 79.88 83 GLN A CA 1
ATOM 685 C C . GLN A 1 83 ? -51.505 -14.229 88.307 1.00 79.88 83 GLN A C 1
ATOM 687 O O . GLN A 1 83 ? -51.697 -14.664 89.436 1.00 79.88 83 GLN A O 1
ATOM 692 N N . ALA A 1 84 ? -52.498 -14.084 87.423 1.00 74.06 84 ALA A N 1
ATOM 693 C CA . ALA A 1 84 ? -53.902 -14.370 87.738 1.00 74.06 84 ALA A CA 1
ATOM 694 C C . ALA A 1 84 ? -54.117 -15.823 88.208 1.00 74.06 84 ALA A C 1
ATOM 696 O O . ALA A 1 84 ? -54.869 -16.073 89.147 1.00 74.06 84 ALA A O 1
ATOM 697 N N . ARG A 1 85 ? -53.385 -16.791 87.636 1.00 68.94 85 ARG A N 1
ATOM 698 C CA . ARG A 1 85 ? -53.405 -18.197 88.080 1.00 68.94 85 ARG A CA 1
ATOM 699 C C . ARG A 1 85 ? -53.000 -18.375 89.542 1.00 68.94 85 ARG A C 1
ATOM 701 O O . ARG A 1 85 ? -53.495 -19.288 90.193 1.00 68.94 85 ARG A O 1
ATOM 708 N N . GLN A 1 86 ? -52.078 -17.555 90.046 1.00 73.38 86 GLN A N 1
ATOM 709 C CA . GLN A 1 86 ? -51.640 -17.632 91.443 1.00 73.38 86 GLN A CA 1
ATOM 710 C C . GLN A 1 86 ? -52.723 -17.152 92.422 1.00 73.38 86 GLN A C 1
ATOM 712 O O . GLN A 1 86 ? -52.629 -17.457 93.609 1.00 73.38 86 GLN A O 1
ATOM 717 N N . GLU A 1 87 ? -53.745 -16.440 91.937 1.00 74.31 87 GLU A N 1
ATOM 718 C CA . GLU A 1 87 ? -54.765 -15.772 92.752 1.00 74.31 87 GLU A CA 1
ATOM 719 C C . GLU A 1 87 ? -56.139 -16.487 92.755 1.00 74.31 87 GLU A C 1
ATOM 721 O O . GLU A 1 87 ? -56.985 -16.150 93.582 1.00 74.31 87 GLU A O 1
ATOM 726 N N . LEU A 1 88 ? -56.371 -17.482 91.883 1.00 66.31 88 LEU A N 1
ATOM 727 C CA . LEU A 1 88 ? -57.697 -18.083 91.608 1.00 66.31 88 LEU A CA 1
ATOM 728 C C . LEU A 1 88 ? -57.883 -19.524 92.148 1.00 66.31 88 LEU A C 1
ATOM 730 O O . LEU A 1 88 ? -56.915 -20.235 92.423 1.00 66.31 88 LEU A O 1
ATOM 734 N N . GLY A 1 89 ? -59.145 -19.959 92.310 1.00 61.00 89 GLY A N 1
ATOM 735 C CA . GLY A 1 89 ? -59.552 -21.282 92.830 1.00 61.00 89 GLY A CA 1
ATOM 736 C C . GLY A 1 89 ? -59.782 -22.364 91.755 1.00 61.00 89 GLY A C 1
ATOM 737 O O . GLY A 1 89 ? -59.812 -22.073 90.567 1.00 61.00 89 GLY A O 1
ATOM 738 N N . HIS A 1 90 ? -59.953 -23.632 92.167 1.00 60.19 90 HIS A N 1
ATOM 739 C CA . HIS A 1 90 ? -59.807 -24.834 91.311 1.00 60.19 90 HIS A CA 1
ATOM 740 C C . HIS A 1 90 ? -60.583 -24.836 89.977 1.00 60.19 90 HIS A C 1
ATOM 742 O O . HIS A 1 90 ? -60.015 -25.269 88.978 1.00 60.19 90 HIS A O 1
ATOM 748 N N . ASP A 1 91 ? -61.818 -24.327 89.937 1.00 61.16 91 ASP A N 1
ATOM 749 C CA . ASP A 1 91 ? -62.636 -24.315 88.711 1.00 61.16 91 ASP A CA 1
ATOM 750 C C . ASP A 1 91 ? -62.231 -23.186 87.741 1.00 61.16 91 ASP A C 1
ATOM 752 O O . ASP A 1 91 ? -62.201 -23.390 86.532 1.00 61.16 91 ASP A O 1
ATOM 756 N N . GLU A 1 92 ? -61.813 -22.024 88.255 1.00 61.97 92 GLU A N 1
ATOM 757 C CA . GLU A 1 92 ? -61.308 -20.900 87.445 1.00 61.97 92 GLU A CA 1
ATOM 758 C C . GLU A 1 92 ? -59.894 -21.176 86.903 1.00 61.97 92 GLU A C 1
ATOM 760 O O . GLU A 1 92 ? -59.495 -20.617 85.884 1.00 61.97 92 GLU A O 1
ATOM 765 N N . ILE A 1 93 ? -59.138 -22.077 87.545 1.00 69.50 93 ILE A N 1
ATOM 766 C CA . ILE A 1 93 ? -57.799 -22.496 87.099 1.00 69.50 93 ILE A CA 1
ATOM 767 C C . ILE A 1 93 ? -57.852 -23.264 85.771 1.00 69.50 93 ILE A C 1
ATOM 769 O O . ILE A 1 93 ? -56.906 -23.155 84.993 1.00 69.50 93 ILE A O 1
ATOM 773 N N . VAL A 1 94 ? -58.917 -24.025 85.495 1.00 74.62 94 VAL A N 1
ATOM 774 C CA . VAL A 1 94 ? -59.019 -24.843 84.271 1.00 74.62 94 VAL A CA 1
ATOM 775 C C . VAL A 1 94 ? -59.211 -23.963 83.035 1.00 74.62 94 VAL A C 1
ATOM 777 O O . VAL A 1 94 ? -58.428 -24.071 82.093 1.00 74.62 94 VAL A O 1
ATOM 780 N N . ASP A 1 95 ? -60.165 -23.028 83.074 1.00 76.38 95 ASP A N 1
ATOM 781 C CA . ASP A 1 95 ? -60.379 -22.051 81.992 1.00 76.38 95 ASP A CA 1
ATOM 782 C C . ASP A 1 95 ? -59.128 -21.179 81.770 1.00 76.38 95 ASP A C 1
ATOM 784 O O . ASP A 1 95 ? -58.772 -20.812 80.641 1.00 76.38 95 ASP A O 1
ATOM 788 N N . LEU A 1 96 ? -58.405 -20.871 82.852 1.00 72.44 96 LEU A N 1
ATOM 789 C CA . LEU A 1 96 ? -57.159 -20.122 82.769 1.00 72.44 96 LEU A CA 1
ATOM 790 C C . LEU A 1 96 ? -56.008 -20.952 82.176 1.00 72.44 96 LEU A C 1
ATOM 792 O O . LEU A 1 96 ? -55.194 -20.410 81.433 1.00 72.44 96 LEU A O 1
ATOM 796 N N . ASP A 1 97 ? -55.915 -22.252 82.467 1.00 77.19 97 ASP A N 1
ATOM 797 C CA . ASP A 1 97 ? -54.904 -23.131 81.863 1.00 77.19 97 ASP A CA 1
ATOM 798 C C . ASP A 1 97 ? -55.182 -23.352 80.365 1.00 77.19 97 ASP A C 1
ATOM 800 O O . ASP A 1 97 ? -54.233 -23.325 79.575 1.00 77.19 97 ASP A O 1
ATOM 804 N N . ASP A 1 98 ? -56.447 -23.461 79.947 1.00 81.50 98 ASP A N 1
ATOM 805 C CA . ASP A 1 98 ? -56.829 -23.547 78.529 1.00 81.50 98 ASP A CA 1
ATOM 806 C C . ASP A 1 98 ? -56.468 -22.264 77.760 1.00 81.50 98 ASP A C 1
ATOM 808 O O . ASP A 1 98 ? -55.878 -22.322 76.672 1.00 81.50 98 ASP A O 1
ATOM 812 N N . THR A 1 99 ? -56.730 -21.086 78.339 1.00 78.81 99 THR A N 1
ATOM 813 C CA . THR A 1 99 ? -56.337 -19.799 77.731 1.00 78.81 99 THR A CA 1
ATOM 814 C C . THR A 1 99 ? -54.816 -19.619 77.690 1.00 78.81 99 THR A C 1
ATOM 816 O O . THR A 1 99 ? -54.273 -19.186 76.670 1.00 78.81 99 THR A O 1
ATOM 819 N N . LEU A 1 100 ? -54.092 -20.034 78.733 1.00 79.12 100 LEU A N 1
ATOM 820 C CA . LEU A 1 100 ? -52.625 -20.002 78.777 1.00 79.12 100 LEU A CA 1
ATOM 821 C C . LEU A 1 100 ? -52.015 -20.985 77.761 1.00 79.12 100 LEU A C 1
ATOM 823 O O . LEU A 1 100 ? -51.015 -20.674 77.104 1.00 79.12 100 LEU A O 1
ATOM 827 N N . GLN A 1 101 ? -52.619 -22.159 77.580 1.00 82.44 101 GLN A N 1
ATOM 828 C CA . GLN A 1 101 ? -52.208 -23.130 76.570 1.00 82.44 101 GLN A CA 1
ATOM 829 C C . GLN A 1 101 ? -52.465 -22.612 75.149 1.00 82.44 101 GLN A C 1
ATOM 831 O O . GLN A 1 101 ? -51.573 -22.734 74.303 1.00 82.44 101 GLN A O 1
ATOM 836 N N . SER A 1 102 ? -53.607 -21.964 74.901 1.00 81.75 102 SER A N 1
ATOM 837 C CA . SER A 1 102 ? -53.893 -21.280 73.632 1.00 81.75 102 SER A CA 1
ATOM 838 C C . SER A 1 102 ? -52.870 -20.173 73.345 1.00 81.75 102 SER A C 1
ATOM 840 O O . SER A 1 102 ? -52.260 -20.160 72.275 1.00 81.75 102 SER A O 1
ATOM 842 N N . ALA A 1 103 ? -52.567 -19.315 74.326 1.00 76.12 103 ALA A N 1
ATOM 843 C CA . ALA A 1 103 ? -51.569 -18.251 74.183 1.00 76.12 103 ALA A CA 1
ATOM 844 C C . ALA A 1 103 ? -50.150 -18.797 73.911 1.00 76.12 103 ALA A C 1
ATOM 846 O O . ALA A 1 103 ? -49.398 -18.234 73.113 1.00 76.12 103 ALA A O 1
ATOM 847 N N . ARG A 1 104 ? -49.770 -19.937 74.509 1.00 80.19 104 ARG A N 1
ATOM 848 C CA . ARG A 1 104 ? -48.495 -20.627 74.210 1.00 80.19 104 ARG A CA 1
ATOM 849 C C . ARG A 1 104 ? -48.450 -21.198 72.791 1.00 80.19 104 ARG A C 1
ATOM 851 O O . ARG A 1 104 ? -47.402 -21.139 72.138 1.00 80.19 104 ARG A O 1
ATOM 858 N N . GLN A 1 105 ? -49.555 -21.760 72.306 1.00 85.81 105 GLN A N 1
ATOM 859 C CA . GLN A 1 105 ? -49.661 -22.232 70.921 1.00 85.81 105 GLN A CA 1
ATOM 860 C C . GLN A 1 105 ? -49.575 -21.064 69.930 1.00 85.81 105 GLN A C 1
ATOM 862 O O . GLN A 1 105 ? -48.900 -21.158 68.904 1.00 85.81 105 GLN A O 1
ATOM 867 N N . GLU A 1 106 ? -50.180 -19.928 70.261 1.00 81.31 106 GLU A N 1
ATOM 868 C CA . GLU A 1 106 ? -50.104 -18.724 69.440 1.00 81.31 106 GLU A CA 1
ATOM 869 C C . GLU A 1 106 ? -48.692 -18.119 69.434 1.00 81.31 106 GLU A C 1
ATOM 871 O O . GLU A 1 106 ? -48.162 -17.797 68.370 1.00 81.31 106 GLU A O 1
ATOM 876 N N . LEU A 1 107 ? -48.007 -18.088 70.582 1.00 80.12 107 LEU A N 1
ATOM 877 C CA . LEU A 1 107 ? -46.612 -17.651 70.678 1.00 80.12 107 LEU A CA 1
ATOM 878 C C . LEU A 1 107 ? -45.661 -18.544 69.869 1.00 80.12 107 LEU A C 1
ATOM 880 O O . LEU A 1 107 ? -44.777 -18.035 69.182 1.00 80.12 107 LEU A O 1
ATOM 884 N N . THR A 1 108 ? -45.840 -19.867 69.909 1.00 83.69 108 THR A N 1
ATOM 885 C CA . THR A 1 108 ? -45.026 -20.798 69.101 1.00 83.69 108 THR A CA 1
ATOM 886 C C . THR A 1 108 ? -45.299 -20.667 67.605 1.00 83.69 108 THR A C 1
ATOM 888 O O . THR A 1 108 ? -44.373 -20.766 66.798 1.00 83.69 108 THR A O 1
ATOM 891 N N . ARG A 1 109 ? -46.543 -20.381 67.208 1.00 86.31 109 ARG A N 1
ATOM 892 C CA . ARG A 1 109 ? -46.873 -20.059 65.816 1.00 86.31 109 ARG A CA 1
ATOM 893 C C . ARG A 1 109 ? -46.203 -18.756 65.370 1.00 86.31 109 ARG A C 1
ATOM 895 O O . ARG A 1 109 ? -45.567 -18.732 64.320 1.00 86.31 109 ARG A O 1
ATOM 902 N N . ILE A 1 110 ? -46.296 -17.695 66.168 1.00 80.81 110 ILE A N 1
ATOM 903 C CA . ILE A 1 110 ? -45.726 -16.385 65.822 1.00 80.81 110 ILE A CA 1
ATOM 904 C C . ILE A 1 110 ? -44.191 -16.416 65.848 1.00 80.81 110 ILE A C 1
ATOM 906 O O . ILE A 1 110 ? -43.553 -15.766 65.020 1.00 80.81 110 ILE A O 1
ATOM 910 N N . SER A 1 111 ? -43.570 -17.194 66.739 1.00 80.00 111 SER A N 1
ATOM 911 C CA . SER A 1 111 ? -42.110 -17.352 66.756 1.00 80.00 111 SER A CA 1
ATOM 912 C C . SER A 1 111 ? -41.597 -18.060 65.498 1.00 80.00 111 SER A C 1
ATOM 914 O O . SER A 1 111 ? -40.571 -17.657 64.946 1.00 80.00 111 SER A O 1
ATOM 916 N N . LYS A 1 112 ? -42.349 -19.042 64.986 1.00 88.12 112 LYS A N 1
ATOM 917 C CA . LYS A 1 112 ? -42.075 -19.687 63.698 1.00 88.12 112 LYS A CA 1
ATOM 918 C C . LYS A 1 112 ? -42.263 -18.724 62.519 1.00 88.12 112 LYS A C 1
ATOM 920 O O . LYS A 1 112 ? -41.389 -18.632 61.658 1.00 88.12 112 LYS A O 1
ATOM 92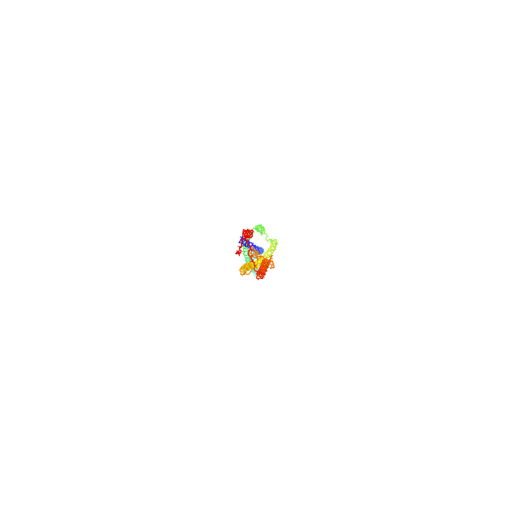5 N N . ASP A 1 113 ? -43.333 -17.928 62.518 1.00 81.62 113 ASP A N 1
ATOM 926 C CA . ASP A 1 113 ? -43.532 -16.878 61.506 1.00 81.62 113 ASP A CA 1
ATOM 927 C C . ASP A 1 113 ? -42.391 -15.841 61.536 1.00 81.62 113 ASP A C 1
ATOM 929 O O . ASP A 1 113 ? -41.920 -15.396 60.485 1.00 81.62 113 ASP A O 1
ATOM 933 N N . LYS A 1 114 ? -41.885 -15.486 62.727 1.00 80.69 114 LYS A N 1
ATOM 934 C CA . LYS A 1 114 ? -40.710 -14.615 62.890 1.00 80.69 114 LYS A CA 1
ATOM 935 C C . LYS A 1 114 ? -39.457 -15.253 62.292 1.00 80.69 114 LYS A C 1
ATOM 937 O O . LYS A 1 114 ? -38.742 -14.569 61.559 1.00 80.69 114 LYS A O 1
ATOM 942 N N . SER A 1 115 ? -39.185 -16.533 62.561 1.00 84.00 115 SER A N 1
ATOM 943 C CA . SER A 1 115 ? -38.016 -17.208 61.979 1.00 84.00 115 SER A CA 1
ATOM 944 C C . SER A 1 115 ? -38.082 -17.265 60.452 1.00 84.00 115 SER A C 1
ATOM 946 O O . SER A 1 115 ? -37.084 -16.999 59.783 1.00 84.00 115 SER A O 1
ATOM 948 N N . ASP A 1 116 ? -39.265 -17.519 59.888 1.00 84.31 116 ASP A N 1
ATOM 949 C CA . ASP A 1 116 ? -39.460 -17.566 58.437 1.00 84.31 116 ASP A CA 1
ATOM 950 C C . ASP A 1 116 ? -39.287 -16.181 57.795 1.00 84.31 116 ASP A C 1
ATOM 952 O O . ASP A 1 116 ? -38.670 -16.056 56.732 1.00 84.31 116 ASP A O 1
ATOM 956 N N . LYS A 1 117 ? -39.765 -15.117 58.455 1.00 82.69 117 LYS A N 1
ATOM 957 C CA . LYS A 1 117 ? -39.526 -13.727 58.037 1.00 82.69 117 LYS A CA 1
ATOM 958 C C . LYS A 1 117 ? -38.043 -13.348 58.095 1.00 82.69 117 LYS A C 1
ATOM 960 O O . LYS A 1 117 ? -37.559 -12.746 57.138 1.00 82.69 117 LYS A O 1
ATOM 965 N N . ILE A 1 118 ? -37.320 -13.727 59.153 1.00 83.31 118 ILE A N 1
ATOM 966 C CA . ILE A 1 118 ? -35.870 -13.487 59.282 1.00 83.31 118 ILE A CA 1
ATOM 967 C C . ILE A 1 118 ? -35.111 -14.185 58.151 1.00 83.31 118 ILE A C 1
ATOM 969 O O . ILE A 1 118 ? -34.290 -13.557 57.487 1.00 83.31 118 ILE A O 1
ATOM 973 N N . ASN A 1 119 ? -35.433 -15.450 57.867 1.00 83.75 119 ASN A N 1
ATOM 974 C CA . ASN A 1 119 ? -34.808 -16.189 56.771 1.00 83.75 119 ASN A CA 1
ATOM 975 C C . ASN A 1 119 ? -35.044 -15.506 55.414 1.00 83.75 119 ASN A C 1
ATOM 977 O O . ASN A 1 119 ? -34.109 -15.364 54.630 1.00 83.75 119 ASN A O 1
ATOM 981 N N . ARG A 1 120 ? -36.268 -15.027 55.141 1.00 80.56 120 ARG A N 1
ATOM 982 C CA . ARG A 1 120 ? -36.581 -14.270 53.912 1.00 80.56 120 ARG A CA 1
ATOM 983 C C . ARG A 1 120 ? -35.843 -12.931 53.845 1.00 80.56 120 ARG A C 1
ATOM 985 O O . ARG A 1 120 ? -35.385 -12.554 52.768 1.00 80.56 120 ARG A O 1
ATOM 992 N N . TYR A 1 121 ? -35.728 -12.226 54.969 1.00 80.69 121 TYR A N 1
ATOM 993 C CA . TYR A 1 121 ? -34.989 -10.968 55.063 1.00 80.69 121 TYR A CA 1
ATOM 994 C C . TYR A 1 121 ? -33.498 -11.170 54.771 1.00 80.69 121 TYR A C 1
ATOM 996 O O . TYR A 1 121 ? -32.953 -10.481 53.914 1.00 80.69 121 TYR A O 1
ATOM 1004 N N . GLU A 1 122 ? -32.855 -12.155 55.402 1.00 83.19 122 GLU A N 1
ATOM 1005 C CA . GLU A 1 122 ? -31.439 -12.467 55.166 1.00 83.19 122 GLU A CA 1
ATOM 1006 C C . GLU A 1 122 ? -31.174 -12.884 53.711 1.00 83.19 122 GLU A C 1
ATOM 1008 O O . GLU A 1 122 ? -30.167 -12.491 53.122 1.00 83.19 122 GLU A O 1
ATOM 1013 N N . LEU A 1 123 ? -32.100 -13.618 53.084 1.00 86.12 123 LEU A N 1
ATOM 1014 C CA . LEU A 1 123 ? -31.991 -14.012 51.676 1.00 86.12 123 LEU A CA 1
ATOM 1015 C C . LEU A 1 123 ? -32.088 -12.797 50.732 1.00 86.12 123 LEU A C 1
ATOM 1017 O O . LEU A 1 123 ? -31.271 -12.663 49.822 1.00 86.12 123 LEU A O 1
ATOM 1021 N N . LYS A 1 124 ? -33.013 -11.859 50.992 1.00 82.25 124 LYS A N 1
ATOM 1022 C CA . LYS A 1 124 ? -33.099 -10.586 50.249 1.00 82.25 124 LYS A CA 1
ATOM 1023 C C . LYS A 1 124 ? -31.895 -9.680 50.495 1.00 82.25 124 LYS A C 1
ATOM 1025 O O . LYS A 1 124 ? -31.411 -9.052 49.562 1.00 82.25 124 LYS A O 1
ATOM 1030 N N . LYS A 1 125 ? -31.383 -9.630 51.725 1.00 85.19 125 LYS A N 1
ATOM 1031 C CA . LYS A 1 125 ? -30.187 -8.858 52.077 1.00 85.19 125 LYS A CA 1
ATOM 1032 C C . LYS A 1 125 ? -28.958 -9.360 51.318 1.00 85.19 125 LYS A C 1
ATOM 1034 O O . LYS A 1 125 ? -28.209 -8.540 50.800 1.00 85.19 125 LYS A O 1
ATOM 1039 N N . LYS A 1 126 ? -28.791 -10.684 51.197 1.00 87.75 126 LYS A N 1
ATOM 1040 C CA . LYS A 1 126 ? -27.752 -11.291 50.346 1.00 87.75 126 LYS A CA 1
ATOM 1041 C C . LYS A 1 126 ? -27.928 -10.919 48.872 1.00 87.75 126 LYS A C 1
ATOM 1043 O O . LYS A 1 126 ? -26.985 -10.440 48.255 1.00 87.75 126 LYS A O 1
ATOM 1048 N N . SER A 1 127 ? -29.147 -11.032 48.342 1.00 83.69 127 SER A N 1
ATOM 1049 C CA . SER A 1 127 ? -29.449 -10.603 46.968 1.00 83.69 127 SER A CA 1
ATOM 1050 C C . SER A 1 127 ? -29.133 -9.118 46.735 1.00 83.69 127 SER A C 1
ATOM 1052 O O . SER A 1 127 ? -28.555 -8.775 45.709 1.00 83.69 127 SER A O 1
ATOM 1054 N N . LEU A 1 128 ? -29.412 -8.237 47.704 1.00 81.06 128 LEU A N 1
ATOM 1055 C CA . LEU A 1 128 ? -29.044 -6.823 47.614 1.00 81.06 128 LEU A CA 1
ATOM 1056 C C . LEU A 1 128 ? -27.525 -6.622 47.624 1.00 81.06 128 LEU A C 1
ATOM 1058 O O . LEU A 1 128 ? -27.021 -5.800 46.863 1.00 81.06 128 LEU A O 1
ATOM 1062 N N . THR A 1 129 ? -26.778 -7.359 48.454 1.00 87.00 129 THR A N 1
ATOM 1063 C CA . THR A 1 129 ? -25.309 -7.284 48.427 1.00 87.00 129 THR A CA 1
ATOM 1064 C C . THR A 1 129 ? -24.732 -7.769 47.101 1.00 87.00 129 THR A C 1
ATOM 1066 O O . THR A 1 129 ? -23.803 -7.138 46.598 1.00 87.00 129 THR A O 1
ATOM 1069 N N . ASP A 1 130 ? -25.306 -8.817 46.507 1.00 88.00 130 ASP A N 1
ATOM 1070 C CA . ASP A 1 130 ? -24.879 -9.348 45.209 1.00 88.00 130 ASP A CA 1
ATOM 1071 C C . ASP A 1 130 ? -25.155 -8.339 44.085 1.00 88.00 130 ASP A C 1
ATOM 1073 O O . ASP A 1 130 ? -24.234 -7.984 43.352 1.00 88.00 130 ASP A O 1
ATOM 1077 N N . LEU A 1 131 ? -26.364 -7.764 44.035 1.00 82.31 131 LEU A N 1
ATOM 1078 C CA . LEU A 1 131 ? -26.717 -6.697 43.088 1.00 82.31 131 LEU A CA 1
ATOM 1079 C C . LEU A 1 131 ? -25.829 -5.457 43.248 1.00 82.31 131 LEU A C 1
ATOM 1081 O O . LEU A 1 131 ? -25.482 -4.805 42.268 1.00 82.31 131 LEU A O 1
ATOM 1085 N N . ASN A 1 132 ? -25.439 -5.105 44.475 1.00 84.19 132 ASN A N 1
ATOM 1086 C CA . ASN A 1 132 ? -24.575 -3.949 44.718 1.00 84.19 132 ASN A CA 1
ATOM 1087 C C . ASN A 1 132 ? -23.123 -4.216 44.277 1.00 84.19 132 ASN A C 1
ATOM 1089 O O . ASN A 1 132 ? -22.443 -3.310 43.789 1.00 84.19 132 ASN A O 1
ATOM 1093 N N . ASN A 1 133 ? -22.653 -5.459 44.410 1.00 87.75 133 ASN A N 1
ATOM 1094 C CA . ASN A 1 133 ? -21.368 -5.884 43.857 1.00 87.75 133 ASN A CA 1
ATOM 1095 C C . ASN A 1 133 ? -21.400 -5.878 42.324 1.00 87.75 133 ASN A C 1
ATOM 1097 O O . ASN A 1 133 ? -20.479 -5.355 41.702 1.00 87.75 133 ASN A O 1
ATOM 1101 N N . GLU A 1 134 ? -22.474 -6.383 41.715 1.00 85.56 134 GLU A N 1
ATOM 1102 C CA . GLU A 1 134 ? -22.671 -6.348 40.264 1.00 85.56 134 GLU A CA 1
ATOM 1103 C C . GLU A 1 134 ? -22.738 -4.907 39.743 1.00 85.56 134 GLU A C 1
ATOM 1105 O O . GLU A 1 134 ? -22.026 -4.554 38.805 1.00 85.56 134 GLU A O 1
ATOM 1110 N N . ARG A 1 135 ? -23.473 -4.024 40.432 1.00 80.94 135 ARG A N 1
ATOM 1111 C CA . ARG A 1 135 ? -23.516 -2.589 40.121 1.00 80.94 135 ARG A CA 1
ATOM 1112 C C . ARG A 1 135 ? -22.126 -1.959 40.137 1.00 80.94 135 ARG A C 1
ATOM 1114 O O . ARG A 1 135 ? -21.799 -1.214 39.221 1.00 80.94 135 ARG A O 1
ATOM 1121 N N . ARG A 1 136 ? -21.311 -2.253 41.158 1.00 84.38 136 ARG A N 1
ATOM 1122 C CA . ARG A 1 136 ? -19.925 -1.761 41.249 1.00 84.38 136 ARG A CA 1
ATOM 1123 C C . ARG A 1 136 ? -19.047 -2.297 40.124 1.00 84.38 136 ARG A C 1
ATOM 1125 O O . ARG A 1 136 ? -18.219 -1.553 39.611 1.00 84.38 136 ARG A O 1
ATOM 1132 N N . ASN A 1 137 ? -19.217 -3.559 39.737 1.00 87.75 137 ASN A N 1
ATOM 1133 C CA . ASN A 1 137 ? -18.469 -4.137 38.622 1.00 87.75 137 ASN A CA 1
ATOM 1134 C C . ASN A 1 137 ? -18.810 -3.427 37.311 1.00 87.75 137 ASN A C 1
ATOM 1136 O O . ASN A 1 137 ? -17.900 -2.980 36.620 1.00 87.75 137 ASN A O 1
ATOM 1140 N N . ILE A 1 138 ? -20.096 -3.222 37.025 1.00 83.88 138 ILE A N 1
ATOM 1141 C CA . ILE A 1 138 ? -20.525 -2.502 35.820 1.00 83.88 138 ILE A CA 1
ATOM 1142 C C . ILE A 1 138 ? -20.103 -1.029 35.870 1.00 83.88 138 ILE A C 1
ATOM 1144 O O . ILE A 1 138 ? -19.730 -0.465 34.851 1.00 83.88 138 ILE A O 1
ATOM 1148 N N . GLU A 1 139 ? -20.113 -0.392 37.042 1.00 82.00 139 GLU A N 1
ATOM 1149 C CA . GLU A 1 139 ? -19.620 0.981 37.217 1.00 82.00 139 GLU A CA 1
ATOM 1150 C C . GLU A 1 139 ? -18.116 1.086 36.902 1.00 82.00 139 GLU A C 1
ATOM 1152 O O . GLU A 1 139 ? -17.688 2.017 36.220 1.00 82.00 139 GLU A O 1
ATOM 1157 N N . ASN A 1 140 ? -17.324 0.091 37.311 1.00 84.44 140 ASN A N 1
ATOM 1158 C CA . ASN A 1 140 ? -15.907 0.004 36.955 1.00 84.44 140 ASN A CA 1
ATOM 1159 C C . ASN A 1 140 ? -15.698 -0.258 35.454 1.00 84.44 140 ASN A C 1
ATOM 1161 O O . ASN A 1 140 ? -14.808 0.344 34.852 1.00 84.44 140 ASN A O 1
ATOM 1165 N N . GLU A 1 141 ? -16.500 -1.134 34.844 1.00 84.88 141 GLU A N 1
ATOM 1166 C CA . GLU A 1 141 ? -16.466 -1.389 33.398 1.00 84.88 141 GLU A CA 1
ATOM 1167 C C . GLU A 1 141 ? -16.838 -0.137 32.603 1.00 84.88 141 GLU A C 1
ATOM 1169 O O . GLU A 1 141 ? -16.118 0.241 31.682 1.00 84.88 141 GLU A O 1
ATOM 1174 N N . LEU A 1 142 ? -17.906 0.559 32.997 1.00 80.88 142 LEU A N 1
ATOM 1175 C CA . LEU A 1 142 ? -18.321 1.825 32.399 1.00 80.88 142 LEU A CA 1
ATOM 1176 C C . LEU A 1 142 ? -17.209 2.860 32.461 1.00 80.88 142 LEU A C 1
ATOM 1178 O O . LEU A 1 142 ? -16.916 3.488 31.448 1.00 80.88 142 LEU A O 1
ATOM 1182 N N . TRP A 1 143 ? -16.562 3.002 33.617 1.00 84.69 143 TRP A N 1
ATOM 1183 C CA . TRP A 1 143 ? -15.443 3.923 33.777 1.00 84.69 143 TRP A CA 1
ATOM 1184 C C . TRP A 1 143 ? -14.254 3.553 32.878 1.00 84.69 143 TRP A C 1
ATOM 1186 O O . TRP A 1 143 ? -13.635 4.429 32.269 1.00 84.69 143 TRP A O 1
ATOM 1196 N N . ALA A 1 144 ? -13.939 2.259 32.759 1.00 84.06 144 ALA A N 1
ATOM 1197 C CA . ALA A 1 144 ? -12.878 1.786 31.876 1.00 84.06 144 ALA A CA 1
ATOM 1198 C C . ALA A 1 144 ? -13.198 2.082 30.403 1.00 84.06 144 ALA A C 1
ATOM 1200 O O . ALA A 1 144 ? -12.349 2.621 29.691 1.00 84.06 144 ALA A O 1
ATOM 1201 N N . ILE A 1 145 ? -14.426 1.799 29.963 1.00 82.25 145 ILE A N 1
ATOM 1202 C CA . ILE A 1 145 ? -14.850 2.050 28.585 1.00 82.25 145 ILE A CA 1
ATOM 1203 C C . ILE A 1 145 ? -14.936 3.556 28.308 1.00 82.25 145 ILE A C 1
ATOM 1205 O O . ILE A 1 145 ? -14.508 3.994 27.248 1.00 82.25 145 ILE A O 1
ATOM 1209 N N . GLU A 1 146 ? -15.417 4.373 29.245 1.00 81.50 146 GLU A N 1
ATOM 1210 C CA . GLU A 1 146 ? -15.455 5.837 29.107 1.00 81.50 146 GLU A CA 1
ATOM 1211 C C . GLU A 1 146 ? -14.046 6.418 28.938 1.00 81.50 146 GLU A C 1
ATOM 1213 O O . GLU A 1 146 ? -13.816 7.306 28.113 1.00 81.50 146 GLU A O 1
ATOM 1218 N N . LYS A 1 147 ? -13.064 5.869 29.660 1.00 85.44 147 LYS A N 1
ATOM 1219 C CA . LYS A 1 147 ? -11.659 6.236 29.482 1.00 85.44 147 LYS A CA 1
ATOM 1220 C C . LYS A 1 147 ? -11.144 5.854 28.092 1.00 85.44 147 LYS A C 1
ATOM 1222 O O . LYS A 1 147 ? -10.481 6.669 27.455 1.00 85.44 147 LYS A O 1
ATOM 1227 N N . GLU A 1 148 ? -11.436 4.646 27.616 1.00 83.50 148 GLU A N 1
ATOM 1228 C CA . GLU A 1 148 ? -11.048 4.201 26.268 1.00 83.50 148 GLU A CA 1
ATOM 1229 C C . GLU A 1 148 ? -11.725 5.031 25.169 1.00 83.50 148 GLU A C 1
ATOM 1231 O O . GLU A 1 148 ? -11.071 5.436 24.211 1.00 83.50 148 GLU A O 1
ATOM 1236 N N . LEU A 1 149 ? -13.011 5.337 25.335 1.00 81.62 149 LEU A N 1
ATOM 1237 C CA . LEU A 1 149 ? -13.799 6.198 24.458 1.00 81.62 149 LEU A CA 1
ATOM 1238 C C . LEU A 1 149 ? -13.166 7.586 24.345 1.00 81.62 149 LEU A C 1
ATOM 1240 O O . LEU A 1 149 ? -13.033 8.120 23.246 1.00 81.62 149 LEU A O 1
ATOM 1244 N N . LYS A 1 150 ? -12.745 8.156 25.478 1.00 82.75 150 LYS A N 1
ATOM 1245 C CA . LYS A 1 150 ? -12.089 9.461 25.516 1.00 82.75 150 LYS A CA 1
ATOM 1246 C C . LYS A 1 150 ? -10.750 9.448 24.780 1.00 82.75 150 LYS A C 1
ATOM 1248 O O . LYS A 1 150 ? -10.516 10.333 23.968 1.00 82.75 150 LYS A O 1
ATOM 1253 N N . ILE A 1 151 ? -9.921 8.425 25.003 1.00 83.69 151 ILE A N 1
ATOM 1254 C CA . ILE A 1 151 ? -8.647 8.252 24.282 1.00 83.69 151 ILE A CA 1
ATOM 1255 C C . ILE A 1 151 ? -8.895 8.135 22.774 1.00 83.69 151 ILE A C 1
ATOM 1257 O O . ILE A 1 151 ? -8.191 8.745 21.975 1.00 83.69 151 ILE A O 1
ATOM 1261 N N . ALA A 1 152 ? -9.911 7.371 22.375 1.00 78.94 152 ALA A N 1
ATOM 1262 C CA . ALA A 1 152 ? -10.254 7.205 20.972 1.00 78.94 152 ALA A CA 1
ATOM 1263 C C . ALA A 1 152 ? -10.796 8.504 20.343 1.00 78.94 152 ALA A C 1
ATOM 1265 O O . ALA A 1 152 ? -10.453 8.786 19.201 1.00 78.94 152 ALA A O 1
ATOM 1266 N N . LEU A 1 153 ? -11.560 9.329 21.074 1.00 78.69 153 LEU A N 1
ATOM 1267 C CA . LEU A 1 153 ? -11.964 10.671 20.617 1.00 78.69 153 LEU A CA 1
ATOM 1268 C C . LEU A 1 153 ? -10.775 11.616 20.454 1.00 78.69 153 LEU A C 1
ATOM 1270 O O . LEU A 1 153 ? -10.717 12.325 19.457 1.00 78.69 153 LEU A O 1
ATOM 1274 N N . GLU A 1 154 ? -9.853 11.626 21.417 1.00 81.06 154 GLU A N 1
ATOM 1275 C CA . GLU A 1 154 ? -8.642 12.455 21.374 1.00 81.06 154 GLU A CA 1
ATOM 1276 C C . GLU A 1 154 ? -7.748 12.050 20.192 1.00 81.06 154 GLU A C 1
ATOM 1278 O O . GLU A 1 154 ? -7.304 12.905 19.432 1.00 81.06 154 GLU A O 1
ATOM 1283 N N . SER A 1 155 ? -7.569 10.745 19.961 1.00 78.62 155 SER A N 1
ATOM 1284 C CA . SER A 1 155 ? -6.837 10.244 18.792 1.00 78.62 155 SER A CA 1
ATOM 1285 C C . SER A 1 155 ? -7.529 10.613 17.478 1.00 78.62 155 SER A C 1
ATOM 1287 O O . SER A 1 155 ? -6.857 10.968 16.516 1.00 78.62 155 SER A O 1
ATOM 1289 N N . LEU A 1 156 ? -8.862 10.552 17.422 1.00 72.44 156 LEU A N 1
ATOM 1290 C CA . LEU A 1 156 ? -9.623 10.934 16.231 1.00 72.44 156 LEU A CA 1
ATOM 1291 C C . LEU A 1 156 ? -9.557 12.449 15.962 1.00 72.44 156 LEU A C 1
ATOM 1293 O O . LEU A 1 156 ? -9.604 12.867 14.808 1.00 72.44 156 LEU A O 1
ATOM 1297 N N . GLU A 1 157 ? -9.466 13.264 17.016 1.00 73.38 157 GLU A N 1
ATOM 1298 C CA . GLU A 1 157 ? -9.288 14.718 16.941 1.00 73.38 157 GLU A CA 1
ATOM 1299 C C . GLU A 1 157 ? -7.909 15.086 16.388 1.00 73.38 157 GLU A C 1
ATOM 1301 O O . GLU A 1 157 ? -7.823 15.873 15.445 1.00 73.38 157 GLU A O 1
ATOM 1306 N N . GLU A 1 158 ? -6.848 14.473 16.918 1.00 75.00 158 GLU A N 1
ATOM 1307 C CA . GLU A 1 158 ? -5.471 14.669 16.448 1.00 75.00 158 GLU A CA 1
ATOM 1308 C C . GLU A 1 158 ? -5.337 14.290 14.964 1.00 75.00 158 GLU A C 1
ATOM 1310 O O . GLU A 1 158 ? -4.904 15.097 14.140 1.00 75.00 158 GLU A O 1
ATOM 1315 N N . LEU A 1 159 ? -5.845 13.114 14.589 1.00 66.31 159 LEU A N 1
ATOM 1316 C CA . LEU A 1 159 ? -5.801 12.627 13.208 1.00 66.31 159 LEU A CA 1
ATOM 1317 C C . LEU A 1 159 ? -6.679 13.458 12.261 1.00 66.31 159 LEU A C 1
ATOM 1319 O O . LEU A 1 159 ? -6.297 13.710 11.115 1.00 66.31 159 LEU A O 1
ATOM 1323 N N . GLY A 1 160 ? -7.845 13.920 12.721 1.00 66.06 160 GLY A N 1
ATOM 1324 C CA . GLY A 1 160 ? -8.736 14.782 11.943 1.00 66.06 160 GLY A CA 1
ATOM 1325 C C . GLY A 1 160 ? -8.114 16.142 11.608 1.00 66.06 160 GLY A C 1
ATOM 1326 O O . GLY A 1 160 ? -8.286 16.629 10.485 1.00 66.06 160 GLY A O 1
ATOM 1327 N N . MET A 1 161 ? -7.365 16.719 12.554 1.00 67.38 161 MET A N 1
ATOM 1328 C CA . MET A 1 161 ? -6.615 17.966 12.372 1.00 67.38 161 MET A CA 1
ATOM 1329 C C . MET A 1 161 ? -5.435 17.791 11.409 1.00 67.38 161 MET A C 1
ATOM 1331 O O . MET A 1 161 ? -5.256 18.606 10.501 1.00 67.38 161 MET A O 1
ATOM 1335 N N . ASP A 1 162 ? -4.676 16.704 11.543 1.00 62.03 162 ASP A N 1
ATOM 1336 C CA . ASP A 1 162 ? -3.471 16.466 10.736 1.00 62.03 162 ASP A CA 1
ATOM 1337 C C . ASP A 1 162 ? -3.771 16.134 9.262 1.00 62.03 162 ASP A C 1
ATOM 1339 O O . ASP A 1 162 ? -2.955 16.396 8.373 1.00 62.03 162 ASP A O 1
ATOM 1343 N N . SER A 1 163 ? -4.955 15.594 8.962 1.00 55.72 163 SER A N 1
ATOM 1344 C CA . SER A 1 163 ? -5.294 15.053 7.635 1.00 55.72 163 SER A CA 1
ATOM 1345 C C . SER A 1 163 ? -6.210 15.940 6.772 1.00 55.72 163 SER A C 1
ATOM 1347 O O . SER A 1 163 ? -6.667 15.502 5.711 1.00 55.72 163 SER A O 1
ATOM 1349 N N . ALA A 1 164 ? -6.435 17.204 7.164 1.00 55.47 164 ALA A N 1
ATOM 1350 C CA . ALA A 1 164 ? -7.293 18.178 6.465 1.00 55.47 164 ALA A CA 1
ATOM 1351 C C . ALA A 1 164 ? -8.754 17.707 6.276 1.00 55.47 164 ALA A C 1
ATOM 1353 O O . ALA A 1 164 ? -9.421 18.062 5.300 1.00 55.47 164 ALA A O 1
ATOM 1354 N N . PHE A 1 165 ? -9.250 16.903 7.220 1.00 57.84 165 PHE A N 1
ATOM 1355 C CA . PHE A 1 165 ? -10.625 16.400 7.275 1.00 57.84 165 PHE A CA 1
ATOM 1356 C C . PHE A 1 165 ? -11.352 16.866 8.548 1.00 57.84 165 PHE A C 1
ATOM 1358 O O . PHE A 1 165 ? -12.208 16.163 9.086 1.00 57.84 165 PHE A O 1
ATOM 1365 N N . GLU A 1 166 ? -11.041 18.081 8.999 1.00 63.47 166 GLU A N 1
ATOM 1366 C CA . GLU A 1 166 ? -11.617 18.729 10.184 1.00 63.47 166 GLU A CA 1
ATOM 1367 C C . GLU A 1 166 ? -13.157 18.711 10.173 1.00 63.47 166 GLU A C 1
ATOM 1369 O O . GLU A 1 166 ? -13.786 18.438 11.192 1.00 63.47 166 GLU A O 1
ATOM 1374 N N . ASP A 1 167 ? -13.770 18.866 8.995 1.00 62.03 167 ASP A N 1
ATOM 1375 C CA . ASP A 1 167 ? -15.223 18.816 8.786 1.00 62.03 167 ASP A CA 1
ATOM 1376 C C . ASP A 1 167 ? -15.863 17.509 9.284 1.00 62.03 167 ASP A C 1
ATOM 1378 O O . ASP A 1 167 ? -17.002 17.492 9.751 1.00 62.03 167 ASP A O 1
ATOM 1382 N N . ILE A 1 168 ? -15.129 16.400 9.178 1.00 62.12 168 ILE A N 1
ATOM 1383 C CA . ILE A 1 168 ? -15.576 15.055 9.546 1.00 62.12 168 ILE A CA 1
ATOM 1384 C C . ILE A 1 168 ? -15.461 14.863 11.050 1.00 62.12 168 ILE A C 1
ATOM 1386 O O . ILE A 1 168 ? -16.408 14.395 11.683 1.00 62.12 168 ILE A O 1
ATOM 1390 N N . TYR A 1 169 ? -14.319 15.257 11.620 1.00 66.31 169 TYR A N 1
ATOM 1391 C CA . TYR A 1 169 ? -14.134 15.281 13.065 1.00 66.31 169 TYR A CA 1
ATOM 1392 C C . TYR A 1 169 ? -15.226 16.130 13.716 1.00 66.31 169 TYR A C 1
ATOM 1394 O O . TYR A 1 169 ? -15.938 15.641 14.591 1.00 66.31 169 TYR A O 1
ATOM 1402 N N . LEU A 1 170 ? -15.416 17.361 13.241 1.00 67.12 170 LEU A N 1
ATOM 1403 C CA . LEU A 1 170 ? -16.419 18.275 13.770 1.00 67.12 170 LEU A CA 1
ATOM 1404 C C . LEU A 1 170 ? -17.820 17.687 13.626 1.00 67.12 170 LEU A C 1
ATOM 1406 O O . LEU A 1 170 ? -18.547 17.643 14.612 1.00 67.12 170 LEU A O 1
ATOM 1410 N N . ALA A 1 171 ? -18.194 17.160 12.457 1.00 66.62 171 ALA A N 1
ATOM 1411 C CA . ALA A 1 171 ? -19.515 16.566 12.262 1.00 66.62 171 ALA A CA 1
ATOM 1412 C C . ALA A 1 171 ? -19.765 15.357 13.178 1.00 66.62 171 ALA A C 1
ATOM 1414 O O . ALA A 1 171 ? -20.867 15.202 13.704 1.00 66.62 171 ALA A O 1
ATOM 1415 N N . PHE A 1 172 ? -18.764 14.508 13.401 1.00 72.12 172 PHE A N 1
ATOM 1416 C CA . PHE A 1 172 ? -18.918 13.272 14.165 1.00 72.12 172 PHE A CA 1
ATOM 1417 C C . PHE A 1 172 ? -18.758 13.443 15.674 1.00 72.12 172 PHE A C 1
ATOM 1419 O O . PHE A 1 172 ? -19.598 12.948 16.428 1.00 72.12 172 PHE A O 1
ATOM 1426 N N . SER A 1 173 ? -17.722 14.157 16.112 1.00 71.31 173 SER A N 1
ATOM 1427 C CA . SER A 1 173 ? -17.456 14.489 17.514 1.00 71.31 173 SER A CA 1
ATOM 1428 C C . SER A 1 173 ? -18.613 15.298 18.094 1.00 71.31 173 SER A C 1
ATOM 1430 O O . SER A 1 173 ? -19.151 14.918 19.136 1.00 71.31 173 SER A O 1
ATOM 1432 N N . ASP A 1 174 ? -19.091 16.336 17.392 1.00 73.25 174 ASP A N 1
ATOM 1433 C CA . ASP A 1 174 ? -20.245 17.106 17.872 1.00 73.25 174 ASP A CA 1
ATOM 1434 C C . ASP A 1 174 ? -21.520 16.271 17.878 1.00 73.25 174 ASP A C 1
ATOM 1436 O O . ASP A 1 174 ? -22.290 16.341 18.837 1.00 73.25 174 ASP A O 1
ATOM 1440 N N . HIS A 1 175 ? -21.782 15.490 16.827 1.00 72.81 175 HIS A N 1
ATOM 1441 C CA . HIS A 1 175 ? -23.024 14.725 16.753 1.00 72.81 175 HIS A CA 1
ATOM 1442 C C . HIS A 1 175 ? -23.079 13.624 17.820 1.00 72.81 175 HIS A C 1
ATOM 1444 O O . HIS A 1 175 ? -24.136 13.420 18.422 1.00 72.81 175 HIS A O 1
ATOM 1450 N N . PHE A 1 176 ? -21.955 12.964 18.113 1.00 75.56 176 PHE A N 1
ATOM 1451 C CA . PHE A 1 176 ? -21.851 12.009 19.214 1.00 75.56 176 PHE A CA 1
ATOM 1452 C C . PHE A 1 176 ? -21.999 12.708 20.574 1.00 75.56 176 PHE A C 1
ATOM 1454 O O . PHE A 1 176 ? -22.918 12.372 21.321 1.00 75.56 176 PHE A O 1
ATOM 1461 N N . LYS A 1 177 ? -21.206 13.753 20.862 1.00 75.19 177 LYS A N 1
ATOM 1462 C CA . LYS A 1 177 ? -21.256 14.501 22.139 1.00 75.19 177 LYS A CA 1
ATOM 1463 C C . LYS A 1 177 ? -22.644 15.081 22.440 1.00 75.19 177 LYS A C 1
ATOM 1465 O O . LYS A 1 177 ? -23.058 15.141 23.598 1.00 75.19 177 LYS A O 1
ATOM 1470 N N . ARG A 1 178 ? -23.394 15.502 21.414 1.00 75.00 178 ARG A N 1
ATOM 1471 C CA . ARG A 1 178 ? -24.763 16.036 21.566 1.00 75.00 178 ARG A CA 1
ATOM 1472 C C . ARG A 1 178 ? -25.802 14.958 21.876 1.00 75.00 178 ARG A C 1
ATOM 1474 O O . ARG A 1 178 ? -26.788 15.256 22.546 1.00 75.00 178 ARG A O 1
ATOM 1481 N N . ASN A 1 179 ? -25.592 13.729 21.411 1.00 72.06 179 ASN A N 1
ATOM 1482 C CA . ASN A 1 179 ? -26.595 12.663 21.462 1.00 72.06 179 ASN A CA 1
ATOM 1483 C C . ASN A 1 179 ? -26.261 11.522 22.438 1.00 72.06 179 ASN A C 1
ATOM 1485 O O . ASN A 1 179 ? -27.149 10.735 22.763 1.00 72.06 179 ASN A O 1
ATOM 1489 N N . GLU A 1 180 ? -25.035 11.451 22.960 1.00 71.94 180 GLU A N 1
ATOM 1490 C CA . GLU A 1 180 ? -24.581 10.445 23.935 1.00 71.94 180 GLU A CA 1
ATOM 1491 C C . GLU A 1 180 ? -25.487 10.376 25.179 1.00 71.94 180 GLU A C 1
ATOM 1493 O O . GLU A 1 180 ? -25.795 9.301 25.700 1.00 71.94 180 GLU A O 1
ATOM 1498 N N . LYS A 1 181 ? -25.988 11.532 25.630 1.00 68.69 181 LYS A N 1
ATOM 1499 C CA . LYS A 1 181 ? -26.882 11.630 26.795 1.00 68.69 181 LYS A CA 1
ATOM 1500 C C . LYS A 1 181 ? -28.234 10.946 26.587 1.00 68.69 181 LYS A C 1
ATOM 1502 O O . LYS A 1 181 ? -28.860 10.558 27.568 1.00 68.69 181 LYS A O 1
ATOM 1507 N N . ASN A 1 182 ? -28.664 10.777 25.338 1.00 66.31 182 ASN A N 1
ATOM 1508 C CA . ASN A 1 182 ? -29.973 10.221 25.001 1.00 66.31 182 ASN A CA 1
ATOM 1509 C C . ASN A 1 182 ? -29.965 8.685 24.908 1.00 66.31 182 ASN A C 1
ATOM 1511 O O . ASN A 1 182 ? -31.024 8.094 24.715 1.00 66.31 182 ASN A O 1
ATOM 1515 N N . GLY A 1 183 ? -28.800 8.030 25.014 1.00 60.81 183 GLY A N 1
ATOM 1516 C CA . GLY A 1 183 ? -28.655 6.565 25.063 1.00 60.81 183 GLY A CA 1
ATOM 1517 C C . GLY A 1 183 ? -28.945 5.808 23.756 1.00 60.81 183 GLY A C 1
ATOM 1518 O O . GLY A 1 183 ? -28.467 4.693 23.588 1.00 60.81 183 GLY A O 1
ATOM 1519 N N . ASN A 1 184 ? -29.659 6.419 22.805 1.00 62.38 184 ASN A N 1
ATOM 1520 C CA . ASN A 1 184 ? -30.072 5.819 21.531 1.00 62.38 184 ASN A CA 1
ATOM 1521 C C . ASN A 1 184 ? -29.359 6.468 20.335 1.00 62.38 184 ASN A C 1
ATOM 1523 O O . ASN A 1 184 ? -29.996 7.026 19.439 1.00 62.38 184 ASN A O 1
ATOM 1527 N N . TYR A 1 185 ? -28.027 6.431 20.320 1.00 69.75 185 TYR A N 1
ATOM 1528 C CA . TYR A 1 185 ? -27.266 6.898 19.163 1.00 69.75 185 TYR A CA 1
ATOM 1529 C C . TYR A 1 185 ? -27.266 5.842 18.048 1.00 69.75 185 TYR A C 1
ATOM 1531 O O . TYR A 1 185 ? -26.883 4.696 18.274 1.00 69.75 185 TYR A O 1
ATOM 1539 N N . ILE A 1 186 ? -27.687 6.218 16.837 1.00 68.12 186 ILE A N 1
ATOM 1540 C CA . ILE A 1 186 ? -27.760 5.308 15.686 1.00 68.12 186 ILE A CA 1
ATOM 1541 C C . ILE A 1 186 ? -26.530 5.507 14.795 1.00 68.12 186 ILE A C 1
ATOM 1543 O O . ILE A 1 186 ? -26.371 6.548 14.160 1.00 68.12 186 ILE A O 1
ATOM 1547 N N . PHE A 1 187 ? -25.693 4.473 14.693 1.00 72.56 187 PHE A N 1
ATOM 1548 C CA . PHE A 1 187 ? -24.472 4.470 13.876 1.00 72.56 187 PHE A CA 1
ATOM 1549 C C . PHE A 1 187 ? -24.708 4.195 12.372 1.00 72.56 187 PHE A C 1
ATOM 1551 O O . PHE A 1 187 ? -23.752 4.096 11.613 1.00 72.56 187 PHE A O 1
ATOM 1558 N N . SER A 1 188 ? -25.952 4.110 11.876 1.00 74.06 188 SER A N 1
ATOM 1559 C CA . SER A 1 188 ? -26.192 3.743 10.462 1.00 74.06 188 SER A CA 1
ATOM 1560 C C . SER A 1 188 ? -25.592 4.736 9.462 1.00 74.06 188 SER A C 1
ATOM 1562 O O . SER A 1 188 ? -25.143 4.338 8.388 1.00 74.06 188 SER A O 1
ATOM 1564 N N . ASN A 1 189 ? -25.569 6.027 9.807 1.00 69.69 189 ASN A N 1
ATOM 1565 C CA . ASN A 1 189 ? -24.970 7.051 8.953 1.00 69.69 189 ASN A CA 1
ATOM 1566 C C . ASN A 1 189 ? -23.451 6.857 8.851 1.00 69.69 189 ASN A C 1
ATOM 1568 O O . ASN A 1 189 ? -22.915 6.911 7.745 1.00 69.69 189 ASN A O 1
ATOM 1572 N N . TRP A 1 190 ? -22.796 6.505 9.963 1.00 70.06 190 TRP A N 1
ATOM 1573 C CA . TRP A 1 190 ? -21.376 6.143 9.985 1.00 70.06 190 TRP A CA 1
ATOM 1574 C C . TRP A 1 190 ? -21.086 4.950 9.076 1.00 70.06 190 TRP A C 1
ATOM 1576 O O . TRP A 1 190 ? -20.235 5.042 8.195 1.00 70.06 190 TRP A O 1
ATOM 1586 N N . ASP A 1 191 ? -21.841 3.860 9.221 1.00 74.75 191 ASP A N 1
ATOM 1587 C CA . ASP A 1 191 ? -21.652 2.652 8.407 1.00 74.75 191 ASP A CA 1
ATOM 1588 C C . ASP A 1 191 ? -21.796 2.921 6.905 1.00 74.75 191 ASP A C 1
ATOM 1590 O O . ASP A 1 191 ? -21.162 2.256 6.077 1.00 74.75 191 ASP A O 1
ATOM 1594 N N . SER A 1 192 ? -22.657 3.873 6.538 1.00 75.00 192 SER A N 1
ATOM 1595 C CA . SER A 1 192 ? -22.872 4.266 5.147 1.00 75.00 192 SER A CA 1
ATOM 1596 C C . SER A 1 192 ? -21.717 5.111 4.598 1.00 75.00 192 SER A C 1
ATOM 1598 O O . SER A 1 192 ? -21.221 4.825 3.505 1.00 75.00 192 SER A O 1
ATOM 1600 N N . GLU A 1 193 ? -21.225 6.088 5.364 1.00 69.62 193 GLU A N 1
ATOM 1601 C CA . GLU A 1 193 ? -20.106 6.939 4.953 1.00 69.62 193 GLU A CA 1
ATOM 1602 C C . GLU A 1 193 ? -18.790 6.162 4.900 1.00 69.62 193 GLU A C 1
ATOM 1604 O O . GLU A 1 193 ? -18.029 6.319 3.940 1.00 69.62 193 GLU A O 1
ATOM 1609 N N . ILE A 1 194 ? -18.561 5.258 5.858 1.00 73.62 194 ILE A N 1
ATOM 1610 C CA . ILE A 1 194 ? -17.418 4.338 5.858 1.00 73.62 194 ILE A CA 1
ATOM 1611 C C . ILE A 1 194 ? -17.464 3.448 4.615 1.00 73.62 194 ILE A C 1
ATOM 1613 O O . ILE A 1 194 ? -16.470 3.340 3.899 1.00 73.62 194 ILE A O 1
ATOM 1617 N N . ARG A 1 195 ? -18.622 2.863 4.278 1.00 76.06 195 ARG A N 1
ATOM 1618 C CA . ARG A 1 195 ? -18.755 2.027 3.070 1.00 76.06 195 ARG A CA 1
ATOM 1619 C C . ARG A 1 195 ? -18.422 2.778 1.786 1.00 76.06 195 ARG A C 1
ATOM 1621 O O . ARG A 1 195 ? -17.683 2.257 0.949 1.00 76.06 195 ARG A O 1
ATOM 1628 N N . ILE A 1 196 ? -18.945 3.993 1.629 1.00 75.19 196 ILE A N 1
ATOM 1629 C CA . ILE A 1 196 ? -18.675 4.829 0.450 1.00 75.19 196 ILE A CA 1
ATOM 1630 C C . ILE A 1 196 ? -17.173 5.130 0.344 1.00 75.19 196 ILE A C 1
ATOM 1632 O O . ILE A 1 196 ? -16.605 5.120 -0.753 1.00 75.19 196 ILE A O 1
ATOM 1636 N N . ARG A 1 197 ? -16.506 5.374 1.473 1.00 69.75 197 ARG A N 1
ATOM 1637 C CA . ARG A 1 197 ? -15.072 5.687 1.512 1.00 69.75 197 ARG A CA 1
ATOM 1638 C C . ARG A 1 197 ? -14.189 4.467 1.272 1.00 69.75 197 ARG A C 1
ATOM 1640 O O . ARG A 1 197 ? -13.301 4.557 0.426 1.00 69.75 197 ARG A O 1
ATOM 1647 N N . LEU A 1 198 ? -14.503 3.318 1.868 1.00 76.12 198 LEU A N 1
ATOM 1648 C CA . LEU A 1 198 ? -13.841 2.043 1.572 1.00 76.12 198 LEU A CA 1
ATOM 1649 C C . LEU A 1 198 ? -13.934 1.697 0.083 1.00 76.12 198 LEU A C 1
ATOM 1651 O O . LEU A 1 198 ? -12.963 1.242 -0.524 1.00 76.12 198 LEU A O 1
ATOM 1655 N N . GLN A 1 199 ? -15.076 1.980 -0.550 1.00 76.88 199 GLN A N 1
ATOM 1656 C CA . GLN A 1 199 ? -15.226 1.802 -1.991 1.00 76.88 199 GLN A CA 1
ATOM 1657 C C . GLN A 1 199 ? -14.299 2.739 -2.783 1.00 76.88 199 GLN A C 1
ATOM 1659 O O . GLN A 1 199 ? -13.640 2.291 -3.725 1.00 76.88 199 GLN A O 1
ATOM 1664 N N . ARG A 1 200 ? -14.193 4.020 -2.397 1.00 76.75 200 ARG A N 1
ATOM 1665 C CA . ARG A 1 200 ? -13.248 4.974 -3.013 1.00 76.75 200 ARG A CA 1
ATOM 1666 C C . ARG A 1 200 ? -11.792 4.537 -2.831 1.00 76.75 200 ARG A C 1
ATOM 1668 O O . ARG A 1 200 ? -11.021 4.618 -3.786 1.00 76.75 200 ARG A O 1
ATOM 1675 N N . LEU A 1 201 ? -11.422 4.022 -1.659 1.00 71.69 201 LEU A N 1
ATOM 1676 C CA . LEU A 1 201 ? -10.090 3.462 -1.409 1.00 71.69 201 LEU A CA 1
ATOM 1677 C C . LEU A 1 201 ? -9.811 2.237 -2.273 1.00 71.69 201 LEU A C 1
ATOM 1679 O O . LEU A 1 201 ? -8.739 2.142 -2.867 1.00 71.69 201 LEU A O 1
ATOM 1683 N N . GLY A 1 202 ? -10.786 1.342 -2.422 1.00 78.31 202 GLY A N 1
ATOM 1684 C CA . GLY A 1 202 ? -10.677 0.202 -3.328 1.00 78.31 202 GLY A CA 1
ATOM 1685 C C . GLY A 1 202 ? -10.398 0.625 -4.775 1.00 78.31 202 GLY A C 1
ATOM 1686 O O . GLY A 1 202 ? -9.606 -0.022 -5.464 1.00 78.31 202 GLY A O 1
ATOM 1687 N N . VAL A 1 203 ? -10.993 1.733 -5.232 1.00 82.38 203 VAL A N 1
ATOM 1688 C CA . VAL A 1 203 ? -10.723 2.311 -6.560 1.00 82.38 203 VAL A CA 1
ATOM 1689 C C . VAL A 1 203 ? -9.313 2.900 -6.636 1.00 82.38 203 VAL A C 1
ATOM 1691 O O . VAL A 1 203 ? -8.575 2.573 -7.566 1.00 82.38 203 VAL A O 1
ATOM 1694 N N . LEU A 1 204 ? -8.902 3.706 -5.654 1.00 76.50 204 LEU A N 1
ATOM 1695 C CA . LEU A 1 204 ? -7.550 4.278 -5.605 1.00 76.50 204 LEU A CA 1
ATOM 1696 C C . LEU A 1 204 ? -6.467 3.191 -5.566 1.00 76.50 204 LEU A C 1
ATOM 1698 O O . LEU A 1 204 ? -5.449 3.300 -6.244 1.00 76.50 204 LEU A O 1
ATOM 1702 N N . LEU A 1 205 ? -6.694 2.110 -4.823 1.00 80.69 205 LEU A N 1
ATOM 1703 C CA . LEU A 1 205 ? -5.766 0.987 -4.728 1.00 80.69 205 LEU A CA 1
ATOM 1704 C C . LEU A 1 205 ? -5.628 0.240 -6.059 1.00 80.69 205 LEU A C 1
ATOM 1706 O O . LEU A 1 205 ? -4.524 -0.169 -6.421 1.00 80.69 205 LEU A O 1
ATOM 1710 N N . LYS A 1 206 ? -6.718 0.103 -6.824 1.00 85.81 206 LYS A N 1
ATOM 1711 C CA . LYS A 1 206 ? -6.651 -0.415 -8.199 1.00 85.81 206 LYS A CA 1
ATOM 1712 C C . LYS A 1 206 ? -5.832 0.506 -9.105 1.00 85.81 206 LYS A C 1
ATOM 1714 O O . LYS A 1 206 ? -4.944 0.015 -9.792 1.00 85.81 206 LYS A O 1
ATOM 1719 N N . GLN A 1 207 ? -6.050 1.821 -9.036 1.00 85.56 207 GLN A N 1
ATOM 1720 C CA . GLN A 1 207 ? -5.282 2.798 -9.819 1.00 85.56 207 GLN A CA 1
ATOM 1721 C C . GLN A 1 207 ? -3.782 2.765 -9.490 1.00 85.56 207 GLN A C 1
ATOM 1723 O O . GLN A 1 207 ? -2.953 2.865 -10.391 1.00 85.56 207 GLN A O 1
ATOM 1728 N N . ILE A 1 208 ? -3.413 2.575 -8.219 1.00 82.94 208 ILE A N 1
ATOM 1729 C CA . ILE A 1 208 ? -2.008 2.418 -7.810 1.00 82.94 208 ILE A CA 1
ATOM 1730 C C . ILE A 1 208 ? -1.407 1.151 -8.421 1.00 82.94 208 ILE A C 1
ATOM 1732 O O . ILE A 1 208 ? -0.336 1.217 -9.015 1.00 82.94 208 ILE A O 1
ATOM 1736 N N . LYS A 1 209 ? -2.110 0.015 -8.344 1.00 88.69 209 LYS A N 1
ATOM 1737 C CA . LYS A 1 209 ? -1.641 -1.239 -8.954 1.00 88.69 209 LYS A CA 1
ATOM 1738 C C . LYS A 1 209 ? -1.461 -1.111 -10.469 1.00 88.69 209 LYS A C 1
ATOM 1740 O O . LYS A 1 209 ? -0.492 -1.632 -11.013 1.00 88.69 209 LYS A O 1
ATOM 1745 N N . GLU A 1 210 ? -2.363 -0.402 -11.145 1.00 90.25 210 GLU A N 1
ATOM 1746 C CA . GLU A 1 210 ? -2.242 -0.107 -12.578 1.00 90.25 210 GLU A CA 1
ATOM 1747 C C . GLU A 1 210 ? -1.033 0.785 -12.890 1.00 90.25 210 GLU A C 1
ATOM 1749 O O . GLU A 1 210 ? -0.331 0.545 -13.872 1.00 90.25 210 GLU A O 1
ATOM 1754 N N . LEU A 1 211 ? -0.760 1.799 -12.063 1.00 88.94 211 LEU A N 1
ATOM 1755 C CA . LEU A 1 211 ? 0.422 2.653 -12.211 1.00 88.94 211 LEU A CA 1
ATOM 1756 C C . LEU A 1 211 ? 1.724 1.877 -11.989 1.00 88.94 211 LEU A C 1
ATOM 1758 O O . LEU A 1 211 ? 2.664 2.046 -12.765 1.00 88.94 211 LEU A O 1
ATOM 1762 N N . ASP A 1 212 ? 1.771 1.001 -10.986 1.00 87.31 212 ASP A N 1
ATOM 1763 C CA . ASP A 1 212 ? 2.932 0.145 -10.732 1.00 87.31 212 ASP A CA 1
ATOM 1764 C C . ASP A 1 212 ? 3.192 -0.815 -11.895 1.00 87.31 212 ASP A C 1
ATOM 1766 O O . ASP A 1 212 ? 4.344 -1.003 -12.293 1.00 87.31 212 ASP A O 1
ATOM 1770 N N . GLN A 1 213 ? 2.136 -1.380 -12.489 1.00 90.88 213 GLN A N 1
ATOM 1771 C CA . GLN A 1 213 ? 2.277 -2.214 -13.680 1.00 90.88 213 GLN A CA 1
ATOM 1772 C C . GLN A 1 213 ? 2.828 -1.407 -14.862 1.00 90.88 213 GLN A C 1
ATOM 1774 O O . GLN A 1 213 ? 3.829 -1.803 -15.453 1.00 90.88 213 GLN A O 1
ATOM 1779 N N . LYS A 1 214 ? 2.262 -0.225 -15.143 1.00 89.56 214 LYS A N 1
ATOM 1780 C CA . LYS A 1 214 ? 2.760 0.666 -16.208 1.00 89.56 214 LYS A CA 1
ATOM 1781 C C . LYS A 1 214 ? 4.215 1.082 -15.999 1.00 89.56 214 LYS A C 1
ATOM 1783 O O . LYS A 1 214 ? 4.946 1.263 -16.968 1.00 89.56 214 LYS A O 1
ATOM 1788 N N . LYS A 1 215 ? 4.646 1.246 -14.747 1.00 90.31 215 LYS A N 1
ATOM 1789 C CA . LYS A 1 215 ? 6.039 1.552 -14.412 1.00 90.31 215 LYS A CA 1
ATOM 1790 C C . LYS A 1 215 ? 6.969 0.394 -14.778 1.00 90.31 215 LYS A C 1
ATOM 1792 O O . LYS A 1 215 ? 7.999 0.637 -15.397 1.00 90.31 215 LYS A O 1
ATOM 1797 N N . ARG A 1 216 ? 6.583 -0.848 -14.461 1.00 89.56 216 ARG A N 1
ATOM 1798 C CA . ARG A 1 216 ? 7.338 -2.049 -14.862 1.00 89.56 216 ARG A CA 1
ATOM 1799 C C . ARG A 1 216 ? 7.423 -2.178 -16.380 1.00 89.56 216 ARG A C 1
ATOM 1801 O O . ARG A 1 216 ? 8.500 -2.449 -16.899 1.00 89.56 216 ARG A O 1
ATOM 1808 N N . ASP A 1 217 ? 6.318 -1.928 -17.079 1.00 90.94 217 ASP A N 1
ATOM 1809 C CA . ASP A 1 217 ? 6.285 -1.973 -18.544 1.00 90.94 217 ASP A CA 1
ATOM 1810 C C . ASP A 1 217 ? 7.214 -0.904 -19.154 1.00 90.94 217 ASP A C 1
ATOM 1812 O O . ASP A 1 217 ? 7.965 -1.188 -20.087 1.00 90.94 217 ASP A O 1
ATOM 1816 N N . LEU A 1 218 ? 7.225 0.314 -18.592 1.00 91.62 218 LEU A N 1
ATOM 1817 C CA . LEU A 1 218 ? 8.143 1.388 -18.993 1.00 91.62 218 LEU A CA 1
ATOM 1818 C C . LEU A 1 218 ? 9.613 1.030 -18.765 1.00 91.62 218 LEU A C 1
ATOM 1820 O O . LEU A 1 218 ? 10.445 1.324 -19.624 1.00 91.62 218 LEU A O 1
ATOM 1824 N N . ASP A 1 219 ? 9.943 0.422 -17.627 1.00 91.19 219 ASP A N 1
ATOM 1825 C CA . ASP A 1 219 ? 11.311 -0.015 -17.339 1.00 91.19 219 ASP A CA 1
ATOM 1826 C C . ASP A 1 219 ? 11.748 -1.125 -18.316 1.00 91.19 219 ASP A C 1
ATOM 1828 O O . ASP A 1 219 ? 12.859 -1.068 -18.844 1.00 91.19 219 ASP A O 1
ATOM 1832 N N . GLY A 1 220 ? 10.848 -2.049 -18.673 1.00 91.31 220 GLY A N 1
ATOM 1833 C CA . GLY A 1 220 ? 11.091 -3.047 -19.723 1.00 91.31 220 GLY A CA 1
ATOM 1834 C C . GLY A 1 220 ? 11.314 -2.431 -21.111 1.00 91.31 220 GLY A C 1
ATOM 1835 O O . GLY A 1 220 ? 12.234 -2.827 -21.825 1.00 91.31 220 GLY A O 1
ATOM 1836 N N . MET A 1 221 ? 10.531 -1.415 -21.494 1.00 89.75 221 MET A N 1
ATOM 1837 C CA . MET A 1 221 ? 10.750 -0.693 -22.757 1.00 89.75 221 MET A CA 1
ATOM 1838 C C . MET A 1 221 ? 12.078 0.071 -22.775 1.00 89.75 221 MET A C 1
ATOM 1840 O O . MET A 1 221 ? 12.725 0.140 -23.818 1.00 89.75 221 MET A O 1
ATOM 1844 N N . ARG A 1 222 ? 12.510 0.635 -21.642 1.00 89.75 222 ARG A N 1
ATOM 1845 C CA . ARG A 1 222 ? 13.813 1.311 -21.542 1.00 89.75 222 ARG A CA 1
ATOM 1846 C C . ARG A 1 222 ? 14.969 0.349 -21.778 1.00 89.75 222 ARG A C 1
ATOM 1848 O O . ARG A 1 222 ? 15.870 0.699 -22.530 1.00 89.75 222 ARG A O 1
ATOM 1855 N N . GLN A 1 223 ? 14.895 -0.855 -21.216 1.00 93.00 223 GLN A N 1
ATOM 1856 C CA . GLN A 1 223 ? 15.892 -1.896 -21.453 1.00 93.00 223 GLN A CA 1
ATOM 1857 C C . GLN A 1 223 ? 15.959 -2.291 -22.939 1.00 93.00 223 GLN A C 1
ATOM 1859 O O . GLN A 1 223 ? 17.040 -2.372 -23.507 1.00 93.00 223 GLN A O 1
ATOM 1864 N N . GLN A 1 224 ? 14.810 -2.436 -23.610 1.00 91.25 224 GLN A N 1
ATOM 1865 C CA . GLN A 1 224 ? 14.786 -2.713 -25.054 1.00 91.25 224 GLN A CA 1
ATOM 1866 C C . GLN A 1 224 ? 15.378 -1.571 -25.892 1.00 91.25 224 GLN A C 1
ATOM 1868 O O . GLN A 1 224 ? 16.009 -1.822 -26.917 1.00 91.25 224 GLN A O 1
ATOM 1873 N N . ILE A 1 225 ? 15.164 -0.313 -25.491 1.00 91.38 225 ILE A N 1
ATOM 1874 C CA . ILE A 1 225 ? 15.770 0.843 -26.166 1.00 91.38 225 ILE A CA 1
ATOM 1875 C C . ILE A 1 225 ? 17.293 0.802 -26.026 1.00 91.38 225 ILE A C 1
ATOM 1877 O O . ILE A 1 225 ? 17.979 1.017 -27.020 1.00 91.38 225 ILE A O 1
ATOM 1881 N N . GLU A 1 226 ? 17.804 0.503 -24.832 1.00 91.56 226 GLU A N 1
ATOM 1882 C CA . GLU A 1 226 ? 19.240 0.373 -24.561 1.00 91.56 226 GLU A CA 1
ATOM 1883 C C . GLU A 1 226 ? 19.866 -0.739 -25.419 1.00 91.56 226 GLU A C 1
ATOM 1885 O O . GLU A 1 226 ? 20.785 -0.475 -26.189 1.00 91.56 226 GLU A O 1
ATOM 1890 N N . GLU A 1 227 ? 19.260 -1.931 -25.447 1.00 92.88 227 GLU A N 1
ATOM 1891 C CA . GLU A 1 227 ? 19.706 -3.040 -26.307 1.00 92.88 227 GLU A CA 1
ATOM 1892 C C . GLU A 1 227 ? 19.735 -2.658 -27.799 1.00 92.88 227 GLU A C 1
ATOM 1894 O O . GLU A 1 227 ? 20.646 -3.031 -28.543 1.00 92.88 227 GLU A O 1
ATOM 1899 N N . LYS A 1 228 ? 18.737 -1.903 -28.278 1.00 92.00 228 LYS A N 1
ATOM 1900 C CA . LYS A 1 228 ? 18.699 -1.435 -29.674 1.00 92.00 228 LYS A CA 1
ATOM 1901 C C . LYS A 1 228 ? 19.731 -0.346 -29.958 1.00 92.00 228 LYS A C 1
ATOM 1903 O O . LYS A 1 228 ? 20.226 -0.290 -31.085 1.00 92.00 228 LYS A O 1
ATOM 1908 N N . GLN A 1 229 ? 20.043 0.504 -28.983 1.00 92.12 229 GLN A N 1
ATOM 1909 C CA . GLN A 1 229 ? 21.102 1.506 -29.098 1.00 92.12 229 GLN A CA 1
ATOM 1910 C C . GLN A 1 229 ? 22.474 0.840 -29.200 1.00 92.12 229 GLN A C 1
ATOM 1912 O O . GLN A 1 229 ? 23.226 1.191 -30.107 1.00 92.12 229 GLN A O 1
ATOM 1917 N N . ASP A 1 230 ? 22.747 -0.181 -28.387 1.00 92.81 230 ASP A N 1
ATOM 1918 C CA . ASP A 1 230 ? 24.000 -0.943 -28.445 1.00 92.81 230 ASP A CA 1
ATOM 1919 C C . ASP A 1 230 ? 24.186 -1.641 -29.798 1.00 92.81 230 ASP A C 1
ATOM 1921 O O . ASP A 1 230 ? 25.267 -1.615 -30.388 1.00 92.81 230 ASP A O 1
ATOM 1925 N N . VAL A 1 231 ? 23.124 -2.242 -30.348 1.00 94.06 231 VAL A N 1
ATOM 1926 C CA . VAL A 1 231 ? 23.170 -2.835 -31.698 1.00 94.06 231 VAL A CA 1
ATOM 1927 C C . VAL A 1 231 ? 23.469 -1.771 -32.756 1.00 94.06 231 VAL A C 1
ATOM 1929 O O . VAL A 1 231 ? 24.269 -2.008 -33.659 1.00 94.06 231 VAL A O 1
ATOM 1932 N N . LEU A 1 232 ? 22.843 -0.599 -32.657 1.00 93.00 232 LEU A N 1
ATOM 1933 C CA . LEU A 1 232 ? 23.047 0.487 -33.612 1.00 93.00 232 LEU A CA 1
ATOM 1934 C C . LEU A 1 232 ? 24.468 1.057 -33.540 1.00 93.00 232 LEU A C 1
ATOM 1936 O O . LEU A 1 232 ? 25.045 1.358 -34.585 1.00 93.00 232 LEU A O 1
ATOM 1940 N N . GLU A 1 233 ? 25.035 1.181 -32.343 1.00 93.38 233 GLU A N 1
ATOM 1941 C CA . GLU A 1 233 ? 26.406 1.653 -32.155 1.00 93.38 233 GLU A CA 1
ATOM 1942 C C . GLU A 1 233 ? 27.421 0.635 -32.691 1.00 93.38 233 GLU A C 1
ATOM 1944 O O . GLU A 1 233 ? 28.290 1.001 -33.478 1.00 93.38 233 GLU A O 1
ATOM 1949 N N . ASN A 1 234 ? 27.220 -0.660 -32.426 1.00 94.31 234 ASN A N 1
ATOM 1950 C CA . ASN A 1 234 ? 28.027 -1.727 -33.029 1.00 94.31 234 ASN A CA 1
ATOM 1951 C C . ASN A 1 234 ? 27.987 -1.698 -34.569 1.00 94.31 234 ASN A C 1
ATOM 1953 O O . ASN A 1 234 ? 29.006 -1.878 -35.234 1.00 94.31 234 ASN A O 1
ATOM 1957 N N . GLU A 1 235 ? 26.818 -1.466 -35.172 1.00 92.06 235 GLU A N 1
ATOM 1958 C CA . GLU A 1 235 ? 26.702 -1.339 -36.631 1.00 92.06 235 GLU A CA 1
ATOM 1959 C C . GLU A 1 235 ? 27.379 -0.067 -37.165 1.00 92.06 235 GLU A C 1
ATOM 1961 O O . GLU A 1 235 ? 27.925 -0.076 -38.272 1.00 92.06 235 GLU A O 1
ATOM 1966 N N . ARG A 1 236 ? 27.399 1.025 -36.393 1.00 92.06 236 ARG A N 1
ATOM 1967 C CA . ARG A 1 236 ? 28.173 2.226 -36.743 1.00 92.06 236 ARG A CA 1
ATOM 1968 C C . ARG A 1 236 ? 29.669 1.960 -36.700 1.00 92.06 236 ARG A C 1
ATOM 1970 O O . ARG A 1 236 ? 30.347 2.325 -37.655 1.00 92.06 236 ARG A O 1
ATOM 1977 N N . GLU A 1 237 ? 30.165 1.288 -35.666 1.00 93.38 237 GLU A N 1
ATOM 1978 C CA . GLU A 1 237 ? 31.575 0.896 -35.562 1.00 93.38 237 GLU A CA 1
ATOM 1979 C C . GLU A 1 237 ? 31.999 -0.035 -36.708 1.00 93.38 237 GLU A C 1
ATOM 1981 O O . GLU A 1 237 ? 33.062 0.134 -37.310 1.00 93.38 237 GLU A O 1
ATOM 1986 N N . LYS A 1 238 ? 31.145 -0.986 -37.103 1.00 92.81 238 LYS A N 1
ATOM 1987 C CA . LYS A 1 238 ? 31.393 -1.812 -38.297 1.00 92.81 238 LYS A CA 1
ATOM 1988 C C . LYS A 1 238 ? 31.458 -0.978 -39.576 1.00 92.81 238 LYS A C 1
ATOM 1990 O O . LYS A 1 238 ? 32.311 -1.213 -40.424 1.00 92.81 238 LYS A O 1
ATOM 1995 N N . ARG A 1 239 ? 30.578 0.012 -39.738 1.00 89.25 239 ARG A N 1
ATOM 1996 C CA . ARG A 1 239 ? 30.609 0.899 -40.913 1.00 89.25 239 ARG A CA 1
ATOM 1997 C C . ARG A 1 239 ? 31.863 1.764 -40.948 1.00 89.25 239 ARG A C 1
ATOM 1999 O O . ARG A 1 239 ? 32.439 1.916 -42.018 1.00 89.25 239 ARG A O 1
ATOM 2006 N N . THR A 1 240 ? 32.290 2.318 -39.815 1.00 92.88 240 THR A N 1
ATOM 2007 C CA . THR A 1 240 ? 33.510 3.138 -39.757 1.00 92.88 240 THR A CA 1
ATOM 2008 C C . THR A 1 240 ? 34.758 2.300 -40.004 1.00 92.88 240 THR A C 1
ATOM 2010 O O . THR A 1 240 ? 35.628 2.722 -40.758 1.00 92.88 240 THR A O 1
ATOM 2013 N N . THR A 1 241 ? 34.834 1.089 -39.447 1.00 93.94 241 THR A N 1
ATOM 2014 C CA . THR A 1 241 ? 35.945 0.161 -39.719 1.00 93.94 241 THR A CA 1
ATOM 2015 C C . THR A 1 241 ? 35.996 -0.258 -41.186 1.00 93.94 241 THR A C 1
ATOM 2017 O O . THR A 1 241 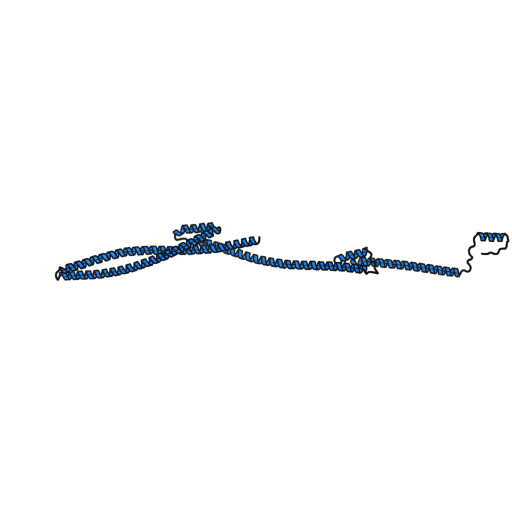? 37.068 -0.193 -41.782 1.00 93.94 241 THR A O 1
ATOM 2020 N N . LEU A 1 242 ? 34.860 -0.597 -41.804 1.00 91.44 242 LEU A N 1
ATOM 2021 C CA . LEU A 1 242 ? 34.793 -0.899 -43.239 1.00 91.44 242 LEU A CA 1
ATOM 2022 C C . LEU A 1 242 ? 35.184 0.302 -44.111 1.00 91.44 242 LEU A C 1
ATOM 2024 O O . LEU A 1 242 ? 35.925 0.126 -45.073 1.00 91.44 242 LEU A O 1
ATOM 2028 N N . ALA A 1 243 ? 34.740 1.513 -43.766 1.00 86.62 243 ALA A N 1
ATOM 2029 C CA . ALA A 1 243 ? 35.131 2.729 -44.479 1.00 86.62 243 ALA A CA 1
ATOM 2030 C C . ALA A 1 243 ? 36.646 2.981 -44.388 1.00 86.62 243 ALA A C 1
ATOM 2032 O O . ALA A 1 243 ? 37.281 3.263 -45.399 1.00 86.62 243 ALA A O 1
ATOM 2033 N N . ASN A 1 244 ? 37.240 2.792 -43.205 1.00 91.38 244 ASN A N 1
ATOM 2034 C CA . ASN A 1 244 ? 38.686 2.916 -43.021 1.00 91.38 244 ASN A CA 1
ATOM 2035 C C . ASN A 1 244 ? 39.461 1.874 -43.843 1.00 91.38 244 ASN A C 1
ATOM 2037 O O . ASN A 1 244 ? 40.469 2.217 -44.453 1.00 91.38 244 ASN A O 1
ATOM 2041 N N . ILE A 1 245 ? 38.998 0.616 -43.875 1.00 91.25 245 ILE A N 1
ATOM 2042 C CA . ILE A 1 245 ? 39.605 -0.444 -44.699 1.00 91.25 245 ILE A CA 1
ATOM 2043 C C . ILE A 1 245 ? 39.526 -0.068 -46.181 1.00 91.25 245 ILE A C 1
ATOM 2045 O O . ILE A 1 245 ? 40.536 -0.137 -46.873 1.00 91.25 245 ILE A O 1
ATOM 2049 N N . TYR A 1 246 ? 38.365 0.398 -46.645 1.00 87.12 246 TYR A N 1
ATOM 2050 C CA . TYR A 1 246 ? 38.178 0.846 -48.023 1.00 87.12 246 TYR A CA 1
ATOM 2051 C C . TYR A 1 246 ? 39.121 2.000 -48.394 1.00 87.12 246 TYR A C 1
ATOM 2053 O O . TYR A 1 246 ? 39.795 1.941 -49.420 1.00 87.12 246 TYR A O 1
ATOM 2061 N N . ASP A 1 247 ? 39.236 3.025 -47.543 1.00 85.94 247 ASP A N 1
ATOM 2062 C CA . ASP A 1 247 ? 40.162 4.140 -47.771 1.00 85.94 247 ASP A CA 1
ATOM 2063 C C . ASP A 1 247 ? 41.633 3.682 -47.782 1.00 85.94 247 ASP A C 1
ATOM 2065 O O . ASP A 1 247 ? 42.427 4.178 -48.586 1.00 85.94 247 ASP A O 1
ATOM 2069 N N . MET A 1 248 ? 42.007 2.724 -46.924 1.00 88.56 248 MET A N 1
ATOM 2070 C CA . MET A 1 248 ? 43.349 2.128 -46.914 1.00 88.56 248 MET A CA 1
ATOM 2071 C C . MET A 1 248 ? 43.637 1.338 -48.195 1.00 88.56 248 MET A C 1
ATOM 2073 O O . MET A 1 248 ? 44.681 1.552 -48.809 1.00 88.56 248 MET A O 1
ATOM 2077 N N . GLU A 1 249 ? 42.728 0.459 -48.621 1.00 86.69 249 GLU A N 1
ATOM 2078 C CA . GLU A 1 249 ? 42.870 -0.318 -49.860 1.00 86.69 249 GLU A CA 1
ATOM 2079 C C . GLU A 1 249 ? 42.928 0.592 -51.089 1.00 86.69 249 GLU A C 1
ATOM 2081 O O . GLU A 1 249 ? 43.786 0.402 -51.951 1.00 86.69 249 GLU A O 1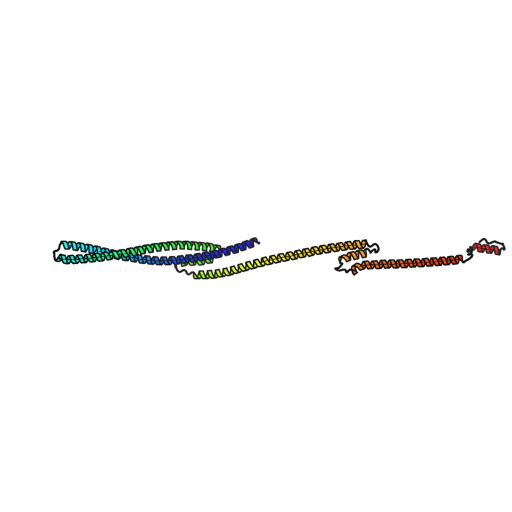
ATOM 2086 N N . ARG A 1 250 ? 42.098 1.641 -51.137 1.00 83.94 250 ARG A N 1
ATOM 2087 C CA . ARG A 1 250 ? 42.136 2.643 -52.210 1.00 83.94 250 ARG A CA 1
ATOM 2088 C C . ARG A 1 250 ? 43.485 3.359 -52.274 1.00 83.94 250 ARG A C 1
ATOM 2090 O O . ARG A 1 250 ? 44.034 3.537 -53.360 1.00 83.94 250 ARG A O 1
ATOM 2097 N N . ASN A 1 251 ? 44.037 3.757 -51.128 1.00 86.75 251 ASN A N 1
ATOM 2098 C CA . ASN A 1 251 ? 45.357 4.390 -51.077 1.00 86.75 251 ASN A CA 1
ATOM 2099 C C . ASN A 1 251 ? 46.471 3.422 -51.500 1.00 86.75 251 ASN A C 1
ATOM 2101 O O . ASN A 1 251 ? 47.380 3.825 -52.224 1.00 86.75 251 ASN A O 1
ATOM 2105 N N . ASN A 1 252 ? 46.392 2.150 -51.100 1.00 88.62 252 ASN A N 1
ATOM 2106 C CA . ASN A 1 252 ? 47.346 1.127 -51.532 1.00 88.62 252 ASN A CA 1
ATOM 2107 C C . ASN A 1 252 ? 47.289 0.919 -53.051 1.00 88.62 252 ASN A C 1
ATOM 2109 O O . ASN A 1 252 ? 48.331 0.957 -53.697 1.00 88.62 252 ASN A O 1
ATOM 2113 N N . ALA A 1 253 ? 46.093 0.805 -53.634 1.00 84.81 253 ALA A N 1
ATOM 2114 C CA . ALA A 1 253 ? 45.912 0.681 -55.081 1.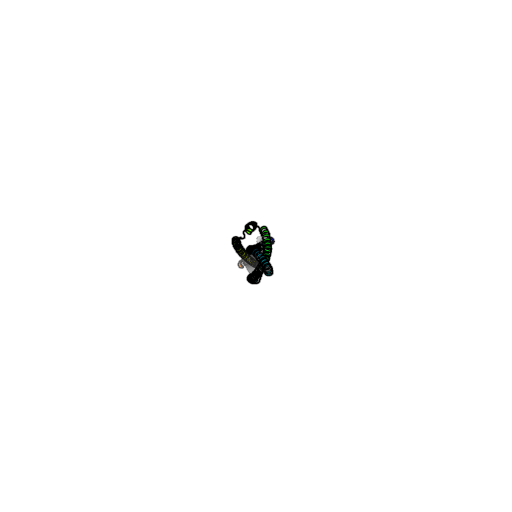00 84.81 253 ALA A CA 1
ATOM 2115 C C . ALA A 1 253 ? 46.452 1.903 -55.846 1.00 84.81 253 ALA A C 1
ATOM 2117 O O . ALA A 1 253 ? 47.050 1.759 -56.910 1.00 84.81 253 ALA A O 1
ATOM 2118 N N . TYR A 1 254 ? 46.295 3.113 -55.294 1.00 85.62 254 TYR A N 1
ATOM 2119 C CA . TYR A 1 254 ? 46.899 4.323 -55.858 1.00 85.62 254 TYR A CA 1
ATOM 2120 C C . TYR A 1 254 ? 48.435 4.236 -55.888 1.00 85.62 254 TYR A C 1
ATOM 2122 O O . TYR A 1 254 ? 49.048 4.554 -56.908 1.00 85.62 254 TYR A O 1
ATOM 2130 N N . ILE A 1 255 ? 49.055 3.784 -54.791 1.00 87.31 255 ILE A N 1
ATOM 2131 C CA . ILE A 1 255 ? 50.513 3.604 -54.696 1.00 87.31 255 ILE A CA 1
ATOM 2132 C C . ILE A 1 255 ? 50.989 2.514 -55.664 1.00 87.31 255 ILE A C 1
ATOM 2134 O O . ILE A 1 255 ? 51.988 2.704 -56.355 1.00 87.31 255 ILE A O 1
ATOM 2138 N N . GLU A 1 256 ? 50.277 1.389 -55.749 1.00 87.69 256 GLU A N 1
ATOM 2139 C CA . GLU A 1 256 ? 50.584 0.306 -56.690 1.00 87.69 256 GLU A CA 1
ATOM 2140 C C . GLU A 1 256 ? 50.503 0.775 -58.142 1.00 87.69 256 GLU A C 1
ATOM 2142 O O . GLU A 1 256 ? 51.414 0.497 -58.919 1.00 87.69 256 GLU A O 1
ATOM 2147 N N . LEU A 1 257 ? 49.472 1.545 -58.501 1.00 85.75 257 LEU A N 1
ATOM 2148 C CA . LEU A 1 257 ? 49.348 2.140 -59.830 1.00 85.75 257 LEU A CA 1
ATOM 2149 C C . LEU A 1 257 ? 50.504 3.105 -60.122 1.00 85.75 257 LEU A C 1
ATOM 2151 O O . LEU A 1 257 ? 51.053 3.096 -61.221 1.00 85.75 257 LEU A O 1
ATOM 2155 N N . GLU A 1 258 ? 50.875 3.952 -59.162 1.00 84.94 258 GLU A N 1
ATOM 2156 C CA . GLU A 1 258 ? 51.992 4.884 -59.323 1.00 84.94 258 GLU A CA 1
ATOM 2157 C C . GLU A 1 258 ? 53.322 4.150 -59.518 1.00 84.94 258 GLU A C 1
ATOM 2159 O O . GLU A 1 258 ? 54.081 4.500 -60.423 1.00 84.94 258 GLU A O 1
ATOM 2164 N N . ASN A 1 259 ? 53.574 3.105 -58.730 1.00 87.69 259 ASN A N 1
ATOM 2165 C CA . ASN A 1 259 ? 54.743 2.247 -58.897 1.00 87.69 259 ASN A CA 1
ATOM 2166 C C . ASN A 1 259 ? 54.724 1.545 -60.257 1.00 87.69 259 ASN A C 1
ATOM 2168 O O . ASN A 1 259 ? 55.720 1.597 -60.972 1.00 87.69 259 ASN A O 1
ATOM 2172 N N . TRP A 1 260 ? 53.585 0.978 -60.657 1.00 88.00 260 TRP A N 1
ATOM 2173 C CA . TRP A 1 260 ? 53.424 0.321 -61.952 1.00 88.00 260 TRP A CA 1
ATOM 2174 C C . TRP A 1 260 ? 53.695 1.276 -63.120 1.00 88.00 260 TRP A C 1
ATOM 2176 O O . TRP A 1 260 ? 54.448 0.927 -64.023 1.00 88.00 260 TRP A O 1
ATOM 2186 N N . ILE A 1 261 ? 53.171 2.509 -63.078 1.00 83.94 261 ILE A N 1
ATOM 2187 C CA . ILE A 1 261 ? 53.459 3.541 -64.089 1.00 83.94 261 ILE A CA 1
ATOM 2188 C C . ILE A 1 261 ? 54.960 3.861 -64.142 1.00 83.94 261 ILE A C 1
ATOM 2190 O O . ILE A 1 261 ? 55.501 4.039 -65.230 1.00 83.94 261 ILE A O 1
ATOM 2194 N N . ASN A 1 262 ? 55.636 3.931 -62.992 1.00 83.12 262 ASN A N 1
ATOM 2195 C CA . ASN A 1 262 ? 57.070 4.224 -62.927 1.00 83.12 262 ASN A CA 1
ATOM 2196 C C . ASN A 1 262 ? 57.949 3.048 -63.397 1.00 83.12 262 ASN A C 1
ATOM 2198 O O . ASN A 1 262 ? 59.059 3.272 -63.876 1.00 83.12 262 ASN A O 1
ATOM 2202 N N . GLU A 1 263 ? 57.474 1.808 -63.267 1.00 85.69 263 GLU A N 1
ATOM 2203 C CA . GLU A 1 263 ? 58.161 0.599 -63.744 1.00 85.69 263 GLU A CA 1
ATOM 2204 C C . GLU A 1 263 ? 58.052 0.400 -65.268 1.00 85.69 263 GLU A C 1
ATOM 2206 O O . GLU A 1 263 ? 58.814 -0.384 -65.844 1.00 85.69 263 GLU A O 1
ATOM 2211 N N . LEU A 1 264 ? 57.147 1.112 -65.951 1.00 81.25 264 LEU A N 1
ATOM 2212 C CA . LEU A 1 264 ? 57.019 1.052 -67.408 1.00 81.25 264 LEU A CA 1
ATOM 2213 C C . LEU A 1 264 ? 58.244 1.682 -68.089 1.00 81.25 264 LEU A C 1
ATOM 2215 O O . LEU A 1 264 ? 58.388 2.897 -68.179 1.00 81.25 264 LEU A O 1
ATOM 2219 N N . THR A 1 265 ? 59.123 0.833 -68.621 1.00 74.69 265 THR A N 1
ATOM 2220 C CA . THR A 1 265 ? 60.334 1.262 -69.345 1.00 74.69 265 THR A CA 1
ATOM 2221 C C . THR A 1 265 ? 60.117 1.441 -70.846 1.00 74.69 265 THR A C 1
ATOM 2223 O O . THR A 1 265 ? 60.834 2.207 -71.483 1.00 74.69 265 THR A O 1
ATOM 2226 N N . THR A 1 266 ? 59.144 0.735 -71.426 1.00 76.44 266 THR A N 1
ATOM 2227 C CA . THR A 1 266 ? 58.897 0.703 -72.877 1.00 76.44 266 THR A CA 1
ATOM 2228 C C . THR A 1 266 ? 57.817 1.675 -73.336 1.00 76.44 266 THR A C 1
ATOM 2230 O O . THR A 1 266 ? 57.876 2.147 -74.466 1.00 76.44 266 THR A O 1
ATOM 2233 N N . LEU A 1 267 ? 56.844 1.978 -72.476 1.00 80.81 267 LEU A N 1
ATOM 2234 C CA . LEU A 1 267 ? 55.761 2.920 -72.741 1.00 80.81 267 LEU A CA 1
ATOM 2235 C C . LEU A 1 267 ? 55.929 4.122 -71.815 1.00 80.81 267 LEU A C 1
ATOM 2237 O O . LEU A 1 267 ? 55.659 4.027 -70.619 1.00 80.81 267 LEU A O 1
ATOM 2241 N N . VAL A 1 268 ? 56.352 5.258 -72.366 1.00 80.75 268 VAL A N 1
ATOM 2242 C CA . VAL A 1 268 ? 56.493 6.492 -71.585 1.00 80.75 268 VAL A CA 1
ATOM 2243 C C . VAL A 1 268 ? 55.179 7.252 -71.642 1.00 80.75 268 VAL A C 1
ATOM 2245 O O . VAL A 1 268 ? 54.885 7.912 -72.632 1.00 80.75 268 VAL A O 1
ATOM 2248 N N . LEU A 1 269 ? 54.368 7.158 -70.593 1.00 80.31 269 LEU A N 1
ATOM 2249 C CA . LEU A 1 269 ? 53.126 7.925 -70.523 1.00 80.31 269 LEU A CA 1
ATOM 2250 C C . LEU A 1 269 ? 53.425 9.424 -70.401 1.00 80.31 269 LEU A C 1
ATOM 2252 O O . LEU A 1 269 ? 54.273 9.839 -69.607 1.00 80.31 269 LEU A O 1
ATOM 2256 N N . SER A 1 270 ? 52.676 10.252 -71.133 1.00 83.81 270 SER A N 1
ATOM 2257 C CA . SER A 1 270 ? 52.724 11.699 -70.935 1.00 83.81 270 SER A CA 1
ATOM 2258 C C . SER A 1 270 ? 52.268 12.079 -69.518 1.00 83.81 270 SER A C 1
ATOM 2260 O O . SER A 1 270 ? 51.482 11.377 -68.868 1.00 83.81 270 SER A O 1
ATOM 2262 N N . SER A 1 271 ? 52.727 13.232 -69.024 1.00 82.00 271 SER A N 1
ATOM 2263 C CA . SER A 1 271 ? 52.324 13.753 -67.709 1.00 82.00 271 SER A CA 1
ATOM 2264 C C . SER A 1 271 ? 50.805 13.933 -67.591 1.00 82.00 271 SER A C 1
ATOM 2266 O O . SER A 1 271 ? 50.234 13.709 -66.520 1.00 82.00 271 SER A O 1
ATOM 2268 N N . ASN A 1 272 ? 50.139 14.276 -68.697 1.00 84.62 272 ASN A N 1
ATOM 2269 C CA . ASN A 1 272 ? 48.691 14.444 -68.768 1.00 84.62 272 ASN A CA 1
ATOM 2270 C C . ASN A 1 272 ? 47.964 13.101 -68.645 1.00 84.62 272 ASN A C 1
ATOM 2272 O O . ASN A 1 272 ? 47.047 12.981 -67.830 1.00 84.62 272 ASN A O 1
ATOM 2276 N N . SER A 1 273 ? 48.402 12.084 -69.390 1.00 84.31 273 SER A N 1
ATOM 2277 C CA . SER A 1 273 ? 47.805 10.745 -69.356 1.00 84.31 273 SER A CA 1
ATOM 2278 C C . SER A 1 273 ? 48.038 10.055 -68.011 1.00 84.31 273 SER A C 1
ATOM 2280 O O . SER A 1 273 ? 47.090 9.538 -67.423 1.00 84.31 273 SER A O 1
ATOM 2282 N N . SER A 1 274 ? 49.240 10.170 -67.435 1.00 83.69 274 SER A N 1
ATOM 2283 C CA . SER A 1 274 ? 49.543 9.689 -66.077 1.00 83.69 274 SER A CA 1
ATOM 2284 C C . SER A 1 274 ? 48.663 10.362 -65.012 1.00 83.69 274 SER A C 1
ATOM 2286 O O . SER A 1 274 ? 48.044 9.689 -64.187 1.00 83.69 274 SER A O 1
ATOM 2288 N N . THR A 1 275 ? 48.516 11.691 -65.063 1.00 84.69 275 THR A N 1
ATOM 2289 C CA . THR A 1 275 ? 47.656 12.431 -64.119 1.00 84.69 275 THR A CA 1
ATOM 2290 C C . THR A 1 275 ? 46.177 12.077 -64.291 1.00 84.69 275 THR A C 1
ATOM 2292 O O . THR A 1 275 ? 45.436 12.030 -63.309 1.00 84.69 275 THR A O 1
ATOM 2295 N N . SER A 1 276 ? 45.736 11.823 -65.524 1.00 86.06 276 SER A N 1
ATOM 2296 C CA . SER A 1 276 ? 44.361 11.421 -65.829 1.00 86.06 276 SER A CA 1
ATOM 2297 C C . SER A 1 276 ? 44.026 10.070 -65.195 1.00 86.06 276 SER A C 1
ATOM 2299 O O . SER A 1 276 ? 43.071 9.981 -64.423 1.00 86.06 276 SER A O 1
ATOM 2301 N N . VAL A 1 277 ? 44.870 9.053 -65.405 1.00 85.44 277 VAL A N 1
ATOM 2302 C CA . VAL A 1 277 ? 44.692 7.714 -64.812 1.00 85.44 277 VAL A CA 1
ATOM 2303 C C . VAL A 1 277 ? 44.732 7.786 -63.278 1.00 85.44 277 VAL A C 1
ATOM 2305 O O . VAL A 1 277 ? 43.850 7.245 -62.611 1.00 85.44 277 VAL A O 1
ATOM 2308 N N . LYS A 1 278 ? 45.668 8.558 -62.702 1.00 83.44 278 LYS A N 1
ATOM 2309 C CA . LYS A 1 278 ? 45.756 8.803 -61.246 1.00 83.44 278 LYS A CA 1
ATOM 2310 C C . LYS A 1 278 ? 44.527 9.506 -60.657 1.00 83.44 278 LYS A C 1
ATOM 2312 O O . LYS A 1 278 ? 44.239 9.342 -59.477 1.00 83.44 278 LYS A O 1
ATOM 2317 N N . ARG A 1 279 ? 43.788 10.306 -61.430 1.00 84.81 279 ARG A N 1
ATOM 2318 C CA . ARG A 1 279 ? 42.514 10.900 -60.975 1.00 84.81 279 ARG A CA 1
ATOM 2319 C C . ARG A 1 279 ? 41.353 9.926 -61.113 1.00 84.81 279 ARG A C 1
ATOM 2321 O O . ARG A 1 279 ? 40.469 9.918 -60.262 1.00 84.81 279 ARG A O 1
ATOM 2328 N N . MET A 1 280 ? 41.365 9.120 -62.169 1.00 85.44 280 MET A N 1
ATOM 2329 C CA . MET A 1 280 ? 40.324 8.143 -62.473 1.00 85.44 280 MET A CA 1
ATOM 2330 C C . MET A 1 280 ? 40.297 6.975 -61.483 1.00 85.44 280 MET A C 1
ATOM 2332 O O . MET A 1 280 ? 39.211 6.494 -61.171 1.00 85.44 280 MET A O 1
ATOM 2336 N N . ILE A 1 281 ? 41.444 6.580 -60.914 1.00 83.56 281 ILE A N 1
ATOM 2337 C CA . ILE A 1 281 ? 41.495 5.506 -59.906 1.00 83.56 281 ILE A CA 1
ATOM 2338 C C . ILE A 1 281 ? 40.678 5.829 -58.645 1.00 83.56 281 ILE A C 1
ATOM 2340 O O . ILE A 1 281 ? 40.104 4.931 -58.039 1.00 83.56 281 ILE A O 1
ATOM 2344 N N . ASN A 1 282 ? 40.525 7.113 -58.298 1.00 80.31 282 ASN A N 1
ATOM 2345 C CA . ASN A 1 282 ? 39.694 7.534 -57.165 1.00 80.31 282 ASN A CA 1
ATOM 2346 C C . ASN A 1 282 ? 38.197 7.264 -57.376 1.00 80.31 282 ASN A C 1
ATOM 2348 O O . ASN A 1 282 ? 37.451 7.248 -56.404 1.00 80.31 282 ASN A O 1
ATOM 2352 N N . GLY A 1 283 ? 37.761 7.098 -58.627 1.00 79.75 283 GLY A N 1
ATOM 2353 C CA . GLY A 1 283 ? 36.387 6.750 -58.986 1.00 79.75 283 GLY A CA 1
ATOM 2354 C C . GLY A 1 283 ? 36.247 5.336 -59.544 1.00 79.75 283 GLY A C 1
ATOM 2355 O O . GLY A 1 283 ? 35.188 5.019 -60.085 1.00 79.75 283 GLY A O 1
ATOM 2356 N N . TYR A 1 284 ? 37.292 4.508 -59.467 1.00 79.44 284 TYR A N 1
ATOM 2357 C CA . TYR A 1 284 ? 37.281 3.149 -59.998 1.00 79.44 284 TYR A CA 1
ATOM 2358 C C . TYR A 1 284 ? 36.209 2.304 -59.295 1.00 79.44 284 TYR A C 1
ATOM 2360 O O . TYR A 1 284 ? 36.095 2.341 -58.074 1.00 79.44 284 TYR A O 1
ATOM 2368 N N . LEU A 1 285 ? 35.399 1.582 -60.077 1.00 68.75 285 LEU A N 1
ATOM 2369 C CA . LEU A 1 285 ? 34.244 0.767 -59.649 1.00 68.75 285 LEU A CA 1
ATOM 2370 C C . LEU A 1 285 ? 33.021 1.533 -59.109 1.00 68.75 285 LEU A C 1
ATOM 2372 O O . LEU A 1 285 ? 31.936 0.955 -59.061 1.00 68.75 285 LEU A O 1
ATOM 2376 N N . GLU A 1 286 ? 33.149 2.818 -58.773 1.00 78.81 286 GLU A N 1
ATOM 2377 C CA . GLU A 1 286 ? 32.005 3.679 -58.436 1.00 78.81 286 GLU A CA 1
ATOM 2378 C C . GLU A 1 286 ? 31.461 4.412 -59.670 1.00 78.81 286 GLU A C 1
ATOM 2380 O O . GLU A 1 286 ? 30.283 4.306 -60.001 1.00 78.81 286 GLU A O 1
ATOM 2385 N N . ASN A 1 287 ? 32.331 5.156 -60.358 1.00 82.88 287 ASN A N 1
ATOM 2386 C CA . ASN A 1 287 ? 31.971 6.065 -61.453 1.00 82.88 287 ASN A CA 1
ATOM 2387 C C . ASN A 1 287 ? 32.829 5.869 -62.712 1.00 82.88 287 ASN A C 1
ATOM 2389 O O . ASN A 1 287 ? 32.536 6.459 -63.752 1.00 82.88 287 ASN A O 1
ATOM 2393 N N . VAL A 1 288 ? 33.895 5.072 -62.616 1.00 83.88 288 VAL A N 1
ATOM 2394 C CA . VAL A 1 288 ? 34.849 4.801 -63.691 1.00 83.88 288 VAL A CA 1
ATOM 2395 C C . VAL A 1 288 ? 34.957 3.295 -63.890 1.00 83.88 288 VAL A C 1
ATOM 2397 O O . VAL A 1 288 ? 35.253 2.542 -62.960 1.00 83.88 288 VAL A O 1
ATOM 2400 N N . THR A 1 289 ? 34.714 2.867 -65.122 1.00 86.19 289 THR A N 1
ATOM 2401 C CA . THR A 1 289 ? 34.873 1.471 -65.549 1.00 86.19 289 THR A CA 1
ATOM 2402 C C . THR A 1 289 ? 36.325 1.166 -65.916 1.00 86.19 289 THR A C 1
ATOM 2404 O O . THR A 1 289 ? 37.109 2.068 -66.208 1.00 86.19 289 THR A O 1
ATOM 2407 N N . GLU A 1 290 ? 36.688 -0.116 -65.937 1.00 83.56 290 GLU A N 1
ATOM 2408 C CA . GLU A 1 290 ? 38.029 -0.568 -66.334 1.00 83.56 290 GLU A CA 1
ATOM 2409 C C . GLU A 1 290 ? 38.429 -0.057 -67.729 1.00 83.56 290 GLU A C 1
ATOM 2411 O O . GLU A 1 290 ? 39.525 0.469 -67.913 1.00 83.56 290 GLU A O 1
ATOM 2416 N N . GLU A 1 291 ? 37.507 -0.103 -68.695 1.00 84.00 291 GLU A N 1
ATOM 2417 C CA . GLU A 1 291 ? 37.738 0.388 -70.060 1.00 84.00 291 GLU A CA 1
ATOM 2418 C C . GLU A 1 291 ? 38.078 1.887 -70.091 1.00 84.00 291 GLU A C 1
ATOM 2420 O O . GLU A 1 291 ? 38.959 2.327 -70.832 1.00 84.00 291 GLU A O 1
ATOM 2425 N N . GLN A 1 292 ? 37.417 2.683 -69.246 1.00 85.56 292 GLN A N 1
ATOM 2426 C CA . GLN A 1 292 ? 37.672 4.119 -69.134 1.00 85.56 292 GLN A CA 1
ATOM 2427 C C . GLN A 1 292 ? 39.016 4.411 -68.467 1.00 85.56 292 GLN A C 1
ATOM 2429 O O . GLN A 1 292 ? 39.707 5.338 -68.890 1.00 85.56 292 GLN A O 1
ATOM 2434 N N . LEU A 1 293 ? 39.410 3.612 -67.471 1.00 85.12 293 LEU A N 1
ATOM 2435 C CA . LEU A 1 293 ? 40.716 3.727 -66.820 1.00 85.12 293 LEU A CA 1
ATOM 2436 C C . LEU A 1 293 ? 41.861 3.400 -67.796 1.00 85.12 293 LEU A C 1
ATOM 2438 O O . LEU A 1 293 ? 42.900 4.059 -67.774 1.00 85.12 293 LEU A O 1
ATOM 2442 N N . MET A 1 294 ? 41.654 2.422 -68.680 1.00 86.25 294 MET A N 1
ATOM 2443 C CA . MET A 1 294 ? 42.647 1.970 -69.663 1.00 86.25 294 MET A CA 1
ATOM 2444 C C . MET A 1 294 ? 42.713 2.826 -70.934 1.00 86.25 294 MET A C 1
ATOM 2446 O O . MET A 1 294 ? 43.696 2.744 -71.678 1.00 86.25 294 MET A O 1
ATOM 2450 N N . SER A 1 295 ? 41.704 3.656 -71.201 1.00 88.88 295 SER A N 1
ATOM 2451 C CA . SER A 1 295 ? 41.628 4.473 -72.418 1.00 88.88 295 SER A CA 1
ATOM 2452 C C . SER A 1 295 ? 42.815 5.439 -72.598 1.00 88.88 295 SER A C 1
ATOM 2454 O O . SER A 1 295 ? 43.398 5.421 -73.685 1.00 88.88 295 SER A O 1
ATOM 2456 N N . PRO A 1 296 ? 43.264 6.214 -71.585 1.00 86.88 296 PRO A N 1
ATOM 2457 C CA . PRO A 1 296 ? 44.420 7.103 -71.737 1.00 86.88 296 PRO A CA 1
ATOM 2458 C C . PRO A 1 296 ? 45.722 6.347 -72.030 1.00 86.88 296 PRO A C 1
ATOM 2460 O O . PRO A 1 296 ? 46.538 6.799 -72.826 1.00 86.88 296 PRO A O 1
ATOM 2463 N N . ILE A 1 297 ? 45.903 5.172 -71.419 1.00 86.44 297 ILE A N 1
ATOM 2464 C CA . ILE A 1 297 ? 47.083 4.316 -71.622 1.00 86.44 297 ILE A CA 1
ATOM 2465 C C . ILE A 1 297 ? 47.079 3.746 -73.042 1.00 86.44 297 ILE A C 1
ATOM 2467 O O . ILE A 1 297 ? 48.106 3.730 -73.719 1.00 86.44 297 ILE A O 1
ATOM 2471 N N . SER A 1 298 ? 45.912 3.296 -73.503 1.00 86.94 298 SER A N 1
ATOM 2472 C CA . SER A 1 298 ? 45.742 2.724 -74.839 1.00 86.94 298 SER A CA 1
ATOM 2473 C C . SER A 1 298 ? 45.939 3.778 -75.929 1.00 86.94 298 SER A C 1
ATOM 2475 O O . SER A 1 298 ? 46.623 3.502 -76.910 1.00 86.94 298 SER A O 1
ATOM 2477 N N . GLY A 1 299 ? 45.429 4.996 -75.725 1.00 87.19 299 GLY A N 1
ATOM 2478 C CA . GLY A 1 299 ? 45.617 6.112 -76.654 1.00 87.19 299 GLY A CA 1
ATOM 2479 C C . GLY A 1 299 ? 47.085 6.513 -76.816 1.00 87.19 299 GLY A C 1
ATOM 2480 O O . GLY A 1 299 ? 47.568 6.615 -77.939 1.00 87.19 299 GLY A O 1
ATOM 2481 N N . GLU A 1 300 ? 47.822 6.656 -75.710 1.00 85.88 300 GLU A N 1
ATOM 2482 C CA . GLU A 1 300 ? 49.267 6.948 -75.746 1.00 85.88 300 GLU A CA 1
ATOM 2483 C C . GLU A 1 300 ? 50.063 5.827 -76.418 1.00 85.88 300 GLU A C 1
ATOM 2485 O O . GLU A 1 300 ? 50.975 6.079 -77.205 1.00 85.88 300 GLU A O 1
ATOM 2490 N N . ARG A 1 301 ? 49.699 4.567 -76.150 1.00 88.31 301 ARG A N 1
ATOM 2491 C CA . ARG A 1 301 ? 50.316 3.415 -76.810 1.00 88.31 301 ARG A CA 1
ATOM 2492 C C . ARG A 1 301 ? 50.096 3.459 -78.319 1.00 88.31 301 ARG A C 1
ATOM 2494 O O . ARG A 1 301 ? 51.040 3.243 -79.073 1.00 88.31 301 ARG A O 1
ATOM 2501 N N . GLU A 1 302 ? 48.868 3.697 -78.764 1.00 89.31 302 GLU A N 1
ATOM 2502 C CA . GLU A 1 302 ? 48.543 3.786 -80.189 1.00 89.31 302 GLU A CA 1
ATOM 2503 C C . GLU A 1 302 ? 49.263 4.957 -80.862 1.00 89.31 302 GLU A C 1
ATOM 2505 O O . GLU A 1 302 ? 49.763 4.805 -81.979 1.00 89.31 302 GLU A O 1
ATOM 2510 N N . GLU A 1 303 ? 49.384 6.096 -80.178 1.00 87.88 303 GLU A N 1
ATOM 2511 C CA . GLU A 1 303 ? 50.126 7.250 -80.680 1.00 87.88 303 GLU A CA 1
ATOM 2512 C C . GLU A 1 303 ? 51.621 6.945 -80.833 1.00 87.88 303 GLU A C 1
ATOM 2514 O O . GLU A 1 303 ? 52.175 7.183 -81.908 1.00 87.88 303 GLU A O 1
ATOM 2519 N N . GLN A 1 304 ? 52.263 6.352 -79.822 1.00 86.88 304 GLN A N 1
ATOM 2520 C CA . GLN A 1 304 ? 53.679 5.971 -79.897 1.00 86.88 304 GLN A CA 1
ATOM 2521 C C . GLN A 1 304 ? 53.931 4.913 -80.971 1.00 86.88 304 GLN A C 1
ATOM 2523 O O . GLN A 1 304 ? 54.862 5.049 -81.759 1.00 86.88 304 GLN A O 1
ATOM 2528 N N . VAL A 1 305 ? 53.067 3.899 -81.079 1.00 87.94 305 VAL A N 1
ATOM 2529 C CA . VAL A 1 305 ? 53.157 2.899 -82.155 1.00 87.94 305 VAL A CA 1
ATOM 2530 C C . VAL A 1 305 ? 53.006 3.563 -83.526 1.00 87.94 305 VAL A C 1
ATOM 2532 O O . VAL A 1 305 ? 53.771 3.265 -84.440 1.00 87.94 305 VAL A O 1
ATOM 2535 N N . SER A 1 306 ? 52.063 4.494 -83.679 1.00 88.94 306 SER A N 1
ATOM 2536 C CA . SER A 1 306 ? 51.863 5.247 -84.922 1.00 88.94 306 SER A CA 1
ATOM 2537 C C . SER A 1 306 ? 53.072 6.120 -85.274 1.00 88.94 306 SER A C 1
ATOM 2539 O O . SER A 1 306 ? 53.466 6.180 -86.440 1.00 88.94 306 SER A O 1
ATOM 2541 N N . GLN A 1 307 ? 53.698 6.766 -84.285 1.00 87.88 307 GLN A N 1
ATOM 2542 C CA . GLN A 1 307 ? 54.933 7.534 -84.472 1.00 87.88 307 GLN A CA 1
ATOM 2543 C C . GLN A 1 307 ? 56.096 6.627 -84.887 1.00 87.88 307 GLN A C 1
ATOM 2545 O O . GLN A 1 307 ? 56.720 6.901 -85.910 1.00 87.88 307 GLN A O 1
ATOM 2550 N N . CYS A 1 308 ? 56.316 5.506 -84.196 1.00 86.62 308 CYS A N 1
ATOM 2551 C CA . CYS A 1 308 ? 57.350 4.538 -84.566 1.00 86.62 308 CYS A CA 1
ATOM 2552 C C . CYS A 1 308 ? 57.152 3.992 -85.986 1.00 86.62 308 CYS A C 1
ATOM 2554 O O . CYS A 1 308 ? 58.114 3.894 -86.739 1.00 86.62 308 CYS A O 1
ATOM 2556 N N . LEU A 1 309 ? 55.914 3.684 -86.391 1.00 90.19 309 LEU A N 1
ATOM 2557 C CA . LEU A 1 309 ? 55.621 3.226 -87.755 1.00 90.19 309 LEU A CA 1
ATOM 2558 C C . LEU A 1 309 ? 55.896 4.310 -88.808 1.00 90.19 309 LEU A C 1
ATOM 2560 O O . LEU A 1 309 ? 56.398 4.002 -89.888 1.00 90.19 309 LEU A O 1
ATOM 2564 N N . LYS A 1 310 ? 55.597 5.581 -88.510 1.00 90.25 310 LYS A N 1
ATOM 2565 C CA . LYS A 1 310 ? 55.920 6.709 -89.403 1.00 90.25 310 LYS A CA 1
ATOM 2566 C C . LYS A 1 310 ? 57.423 6.931 -89.518 1.00 90.25 310 LYS A C 1
ATOM 2568 O O . LYS A 1 310 ? 57.913 7.175 -90.618 1.00 90.25 310 LYS A O 1
ATOM 2573 N N . GLU A 1 311 ? 58.145 6.857 -88.405 1.00 88.88 311 GLU A N 1
ATOM 2574 C CA . GLU A 1 311 ? 59.605 6.953 -88.389 1.00 88.88 311 GLU A CA 1
ATOM 2575 C C . GLU A 1 311 ? 60.236 5.797 -89.158 1.00 88.88 311 GLU A C 1
ATOM 2577 O O . GLU A 1 311 ? 61.105 6.036 -89.992 1.00 88.88 311 GLU A O 1
ATOM 2582 N N . GLN A 1 312 ? 59.745 4.573 -88.957 1.00 89.75 312 GLN A N 1
ATOM 2583 C CA . GLN A 1 312 ? 60.177 3.402 -89.710 1.00 89.75 312 GLN A CA 1
ATOM 2584 C C . GLN A 1 312 ? 59.954 3.603 -91.213 1.00 89.75 312 GLN A C 1
ATOM 2586 O O . GLN A 1 312 ? 60.896 3.453 -91.983 1.00 89.75 312 GLN A O 1
ATOM 2591 N N . ALA A 1 313 ? 58.757 4.017 -91.635 1.00 89.19 313 ALA A N 1
ATOM 2592 C CA . ALA A 1 313 ? 58.465 4.276 -93.045 1.00 89.19 313 ALA A CA 1
ATOM 2593 C C . ALA A 1 313 ? 59.334 5.406 -93.633 1.00 89.19 313 ALA A C 1
ATOM 2595 O O . ALA A 1 313 ? 59.781 5.322 -94.775 1.00 89.19 313 ALA A O 1
ATOM 2596 N N . SER A 1 314 ? 59.603 6.460 -92.855 1.00 90.12 314 SER A N 1
ATOM 2597 C CA . SER A 1 314 ? 60.493 7.561 -93.250 1.00 90.12 314 SER A CA 1
ATOM 2598 C C . SER A 1 314 ? 61.941 7.092 -93.416 1.00 90.12 314 SER A C 1
ATOM 2600 O O . SER A 1 314 ? 62.590 7.423 -94.408 1.00 90.12 314 SER A O 1
ATOM 2602 N N . LEU A 1 315 ? 62.445 6.288 -92.478 1.00 89.12 315 LEU A N 1
ATOM 2603 C CA . LEU A 1 315 ? 63.786 5.707 -92.540 1.00 89.12 315 LEU A CA 1
ATOM 2604 C C . LEU A 1 315 ? 63.914 4.702 -93.689 1.00 89.12 315 LEU A C 1
ATOM 2606 O O . LEU A 1 315 ? 64.924 4.716 -94.386 1.00 89.12 315 LEU A O 1
ATOM 2610 N N . GLU A 1 316 ? 62.893 3.882 -93.938 1.00 90.19 316 GLU A N 1
ATOM 2611 C CA . GLU A 1 316 ? 62.836 2.978 -95.091 1.00 90.19 316 GLU A CA 1
ATOM 2612 C C . GLU A 1 316 ? 62.867 3.758 -96.414 1.00 90.19 316 GLU A C 1
ATOM 2614 O O . GLU A 1 316 ? 63.628 3.400 -97.313 1.00 90.19 316 GLU A O 1
ATOM 2619 N N . ALA A 1 317 ? 62.129 4.867 -96.519 1.00 88.44 317 ALA A N 1
ATOM 2620 C CA . ALA A 1 317 ? 62.171 5.742 -97.691 1.00 88.44 317 ALA A CA 1
ATOM 2621 C C . ALA A 1 317 ? 63.542 6.421 -97.870 1.00 88.44 317 ALA A C 1
ATOM 2623 O O . ALA A 1 317 ? 64.054 6.496 -98.987 1.00 88.44 317 ALA A O 1
ATOM 2624 N N . GLN A 1 318 ? 64.176 6.877 -96.782 1.00 89.38 318 GLN A N 1
ATOM 2625 C CA . GLN A 1 318 ? 65.541 7.418 -96.826 1.00 89.38 318 GLN A CA 1
ATOM 2626 C C . GLN A 1 318 ? 66.558 6.354 -97.244 1.00 89.38 318 GLN A C 1
ATOM 2628 O O . GLN A 1 318 ? 67.445 6.640 -98.046 1.00 89.38 318 GLN A O 1
ATOM 2633 N N . MET A 1 319 ? 66.425 5.126 -96.738 1.00 88.75 319 MET A N 1
ATOM 2634 C CA . MET A 1 319 ? 67.253 3.999 -97.160 1.00 88.75 319 MET A CA 1
ATOM 2635 C C . MET A 1 319 ? 67.079 3.713 -98.651 1.00 88.75 319 MET A C 1
ATOM 2637 O O . MET A 1 319 ? 68.083 3.580 -99.342 1.00 88.75 319 MET A O 1
ATOM 2641 N N . GLN A 1 320 ? 65.844 3.658 -99.156 1.00 88.25 320 GLN A N 1
ATOM 2642 C CA . GLN A 1 320 ? 65.572 3.437 -100.581 1.00 88.25 320 GLN A CA 1
ATOM 2643 C C . GLN A 1 320 ? 66.174 4.543 -101.450 1.00 88.25 320 GLN A C 1
ATOM 2645 O O . GLN A 1 320 ? 66.916 4.237 -102.376 1.00 88.25 320 GLN A O 1
ATOM 2650 N N . SER A 1 321 ? 65.966 5.812 -101.094 1.00 87.75 321 SER A N 1
ATOM 2651 C CA . SER A 1 321 ? 66.572 6.942 -101.808 1.00 87.75 321 SER A CA 1
ATOM 2652 C C . SER A 1 321 ? 68.105 6.880 -101.806 1.00 87.75 321 SER A C 1
ATOM 2654 O O . SER A 1 321 ? 68.727 7.177 -102.821 1.00 87.75 321 SER A O 1
ATOM 2656 N N . LYS A 1 322 ? 68.734 6.451 -100.703 1.00 87.94 322 LYS A N 1
ATOM 2657 C CA . LYS A 1 322 ? 70.195 6.270 -100.642 1.00 87.94 322 LYS A CA 1
ATOM 2658 C C . LYS A 1 322 ? 70.691 5.083 -101.463 1.00 87.94 322 LYS A C 1
ATOM 2660 O O . LYS A 1 322 ? 71.801 5.143 -101.982 1.00 87.94 322 LYS A O 1
ATOM 2665 N N . VAL A 1 323 ? 69.895 4.022 -101.581 1.00 88.81 323 VAL A N 1
ATOM 2666 C CA . VAL A 1 323 ? 70.185 2.894 -102.477 1.00 88.81 323 VAL A CA 1
ATOM 2667 C C . VAL A 1 323 ? 70.077 3.336 -103.936 1.00 88.81 323 VAL A C 1
ATOM 2669 O O . VAL A 1 323 ? 70.985 3.051 -104.701 1.00 88.81 323 VAL A O 1
ATOM 2672 N N . GLU A 1 324 ? 69.047 4.100 -104.304 1.00 87.19 324 GLU A N 1
ATOM 2673 C CA . GLU A 1 324 ? 68.899 4.656 -105.657 1.00 87.19 324 GLU A CA 1
ATOM 2674 C C . GLU A 1 324 ? 70.035 5.627 -106.014 1.00 87.19 324 GLU A C 1
ATOM 2676 O O . GLU A 1 324 ? 70.589 5.543 -107.106 1.00 87.19 324 GLU A O 1
ATOM 2681 N N . GLU A 1 325 ? 70.437 6.515 -105.094 1.00 85.12 325 GLU A N 1
ATOM 2682 C CA . GLU A 1 325 ? 71.622 7.368 -105.279 1.00 85.12 325 GLU A CA 1
ATOM 2683 C C . GLU A 1 325 ? 72.884 6.526 -105.497 1.00 85.12 325 GLU A C 1
ATOM 2685 O O . GLU A 1 325 ? 73.667 6.827 -106.396 1.00 85.12 325 GLU A O 1
ATOM 2690 N N . ARG A 1 326 ? 73.081 5.464 -104.702 1.00 85.75 326 ARG A N 1
ATOM 2691 C CA . ARG A 1 326 ? 74.212 4.546 -104.880 1.00 85.75 326 ARG A CA 1
ATOM 2692 C C . ARG A 1 326 ? 74.177 3.910 -106.267 1.00 85.75 326 ARG A C 1
ATOM 2694 O O . ARG A 1 326 ? 75.193 3.949 -106.951 1.00 85.75 326 ARG A O 1
ATOM 2701 N N . ASP A 1 327 ? 73.039 3.368 -106.681 1.00 84.12 327 ASP A N 1
ATOM 2702 C CA . ASP A 1 327 ? 72.900 2.683 -107.967 1.00 84.12 327 ASP A CA 1
ATOM 2703 C C . ASP A 1 327 ? 73.148 3.653 -109.141 1.00 84.12 327 ASP A C 1
ATOM 2705 O O . ASP A 1 327 ? 73.878 3.310 -110.065 1.00 84.12 327 ASP A O 1
ATOM 2709 N N . LEU A 1 328 ? 72.664 4.901 -109.061 1.00 83.81 328 LEU A N 1
ATOM 2710 C CA . LEU A 1 328 ? 72.981 5.956 -110.036 1.00 83.81 328 LEU A CA 1
ATOM 2711 C C . LEU A 1 328 ? 74.477 6.291 -110.067 1.00 83.81 328 LEU A C 1
ATOM 2713 O O . LEU A 1 328 ? 75.046 6.436 -111.145 1.00 83.81 328 LEU A O 1
ATOM 2717 N N . THR A 1 329 ? 75.135 6.396 -108.908 1.00 78.56 329 THR A N 1
ATOM 2718 C CA . THR A 1 329 ? 76.590 6.624 -108.879 1.00 78.56 329 THR A CA 1
ATOM 2719 C C . THR A 1 329 ? 77.382 5.426 -109.403 1.00 78.56 329 THR A C 1
ATOM 2721 O O . THR A 1 329 ? 78.416 5.618 -110.037 1.00 78.56 329 THR A O 1
ATOM 2724 N N . GLU A 1 330 ? 76.913 4.195 -109.183 1.00 78.50 330 GLU A N 1
ATOM 2725 C CA . GLU A 1 330 ? 77.506 2.993 -109.776 1.00 78.50 330 GLU A CA 1
ATOM 2726 C C . GLU A 1 330 ? 77.330 2.998 -111.302 1.00 78.50 330 GLU A C 1
ATOM 2728 O O . GLU A 1 330 ? 78.288 2.717 -112.021 1.00 78.50 330 GLU A O 1
ATOM 2733 N N . GLU A 1 331 ? 76.162 3.395 -111.813 1.00 77.50 331 GLU A N 1
ATOM 2734 C CA . GLU A 1 331 ? 75.935 3.591 -113.249 1.00 77.50 331 GLU A CA 1
ATOM 2735 C C . GLU A 1 331 ? 76.829 4.698 -113.833 1.00 77.50 331 GLU A C 1
ATOM 2737 O O . GLU A 1 331 ? 77.428 4.497 -114.889 1.00 77.50 331 GLU A O 1
ATOM 2742 N N . GLU A 1 332 ? 76.988 5.836 -113.150 1.00 71.06 332 GLU A N 1
ATOM 2743 C CA . GLU A 1 332 ? 77.904 6.909 -113.564 1.00 71.06 332 GLU A CA 1
ATOM 2744 C C . GLU A 1 332 ? 79.362 6.437 -113.598 1.00 71.06 332 GLU A C 1
ATOM 2746 O O . GLU A 1 332 ? 80.078 6.749 -114.550 1.00 71.06 332 GLU A O 1
ATOM 2751 N N . ILE A 1 333 ? 79.804 5.652 -112.610 1.00 71.56 333 ILE A N 1
ATOM 2752 C CA . ILE A 1 333 ? 81.141 5.042 -112.611 1.00 71.56 333 ILE A CA 1
ATOM 2753 C C . ILE A 1 333 ? 81.295 4.104 -113.810 1.00 71.56 333 ILE A C 1
ATOM 2755 O O . ILE A 1 333 ? 82.290 4.206 -114.520 1.00 71.56 333 ILE A O 1
ATOM 2759 N N . VAL A 1 334 ? 80.312 3.246 -114.093 1.00 73.75 334 VAL A N 1
ATOM 2760 C CA . VAL A 1 334 ? 80.353 2.335 -115.251 1.00 73.75 334 VAL A CA 1
ATOM 2761 C C . VAL A 1 334 ? 80.387 3.105 -116.577 1.00 73.75 334 VAL A C 1
ATOM 2763 O O . VAL A 1 334 ? 81.106 2.713 -117.497 1.00 73.75 334 VAL A O 1
ATOM 2766 N N . VAL A 1 335 ? 79.651 4.216 -116.690 1.00 68.81 335 VAL A N 1
ATOM 2767 C CA . VAL A 1 335 ? 79.696 5.092 -117.872 1.00 68.81 335 VAL A CA 1
ATOM 2768 C C . VAL A 1 335 ? 81.066 5.756 -118.009 1.00 68.81 335 VAL A C 1
ATOM 2770 O O . VAL A 1 335 ? 81.623 5.754 -119.105 1.00 68.81 335 VAL A O 1
ATOM 2773 N N . LEU A 1 336 ? 81.628 6.278 -116.916 1.00 61.44 336 LEU A N 1
ATOM 2774 C CA . LEU A 1 336 ? 82.944 6.923 -116.904 1.00 61.44 336 LEU A CA 1
ATOM 2775 C C . LEU A 1 336 ? 84.083 5.933 -117.191 1.00 61.44 336 LEU A C 1
ATOM 2777 O O . LEU A 1 336 ? 85.011 6.284 -117.916 1.00 61.44 336 LEU A O 1
ATOM 2781 N N . GLU A 1 337 ? 84.000 4.699 -116.688 1.00 62.12 337 GLU A N 1
ATOM 2782 C CA . GLU A 1 337 ? 84.936 3.608 -117.001 1.00 62.12 337 GLU A CA 1
ATOM 2783 C C . GLU A 1 337 ? 84.801 3.112 -118.455 1.00 62.12 337 GLU A C 1
ATOM 2785 O O . GLU A 1 337 ? 85.756 2.565 -119.005 1.00 62.12 337 GLU A O 1
ATOM 2790 N N . GLY A 1 338 ? 83.641 3.315 -119.093 1.00 62.28 338 GLY A N 1
ATOM 2791 C CA . GLY A 1 338 ? 83.368 2.946 -120.488 1.00 62.28 338 GLY A CA 1
ATOM 2792 C C . GLY A 1 338 ? 83.711 4.016 -121.534 1.00 62.28 338 GLY A C 1
ATOM 2793 O O . GLY A 1 338 ? 83.667 3.724 -122.732 1.00 62.28 338 GLY A O 1
ATOM 2794 N N . THR A 1 339 ? 84.045 5.241 -121.119 1.00 58.12 339 THR A N 1
ATOM 2795 C CA . THR A 1 339 ? 84.482 6.327 -122.012 1.00 58.12 339 THR A CA 1
ATOM 2796 C C . THR A 1 339 ? 86.001 6.493 -122.001 1.00 58.12 339 THR A C 1
ATOM 2798 O O . THR A 1 339 ? 86.561 7.084 -121.081 1.00 58.12 339 THR A O 1
ATOM 2801 N N . ASP A 1 340 ? 86.662 6.022 -123.062 1.00 53.41 340 ASP A N 1
ATOM 2802 C CA . ASP A 1 340 ? 88.063 6.338 -123.352 1.00 53.41 340 ASP A CA 1
ATOM 2803 C C . ASP A 1 340 ? 88.221 7.844 -123.672 1.00 53.41 340 ASP A C 1
ATOM 2805 O O . ASP A 1 340 ? 87.564 8.375 -124.566 1.00 53.41 340 ASP A O 1
ATOM 2809 N N . GLU A 1 341 ? 89.117 8.506 -122.931 1.00 52.66 341 GLU A N 1
ATOM 2810 C CA . GLU A 1 341 ? 89.664 9.858 -123.160 1.00 52.66 341 GLU A CA 1
ATOM 2811 C C . GLU A 1 341 ? 88.659 11.033 -123.196 1.00 52.66 341 GLU A C 1
ATOM 2813 O O . GLU A 1 341 ? 88.360 11.619 -124.236 1.00 52.66 341 GLU A O 1
ATOM 2818 N N . ILE A 1 342 ? 88.231 11.495 -122.015 1.00 57.09 342 ILE A N 1
ATOM 2819 C CA . ILE A 1 342 ? 87.694 12.857 -121.860 1.00 57.09 342 ILE A CA 1
ATOM 2820 C C . ILE A 1 342 ? 88.879 13.839 -121.879 1.00 57.09 342 ILE A C 1
ATOM 2822 O O . ILE A 1 342 ? 89.514 14.087 -120.851 1.00 57.09 342 ILE A O 1
ATOM 2826 N N . GLU A 1 343 ? 89.201 14.394 -123.051 1.00 52.81 343 GLU A N 1
ATOM 2827 C CA . GLU A 1 343 ? 90.112 15.542 -123.147 1.00 52.81 343 GLU A CA 1
ATOM 2828 C C . GLU A 1 343 ? 89.502 16.748 -122.396 1.00 52.81 343 GLU A C 1
ATOM 2830 O O . GLU A 1 343 ? 88.353 17.119 -122.656 1.00 52.81 343 GLU A O 1
ATOM 2835 N N . PRO A 1 344 ? 90.229 17.389 -121.461 1.00 62.31 344 PRO A N 1
ATOM 2836 C CA . PRO A 1 344 ? 89.702 18.522 -120.708 1.00 62.31 344 PRO A CA 1
ATOM 2837 C C . PRO A 1 344 ? 89.450 19.738 -121.613 1.00 62.31 344 PRO A C 1
ATOM 2839 O O . PRO A 1 344 ? 90.262 20.077 -122.476 1.00 62.31 344 PRO A O 1
ATOM 2842 N N . GLU A 1 345 ? 88.341 20.446 -121.381 1.00 59.56 345 GLU A N 1
ATOM 2843 C CA . GLU A 1 345 ? 87.992 21.652 -122.138 1.00 59.56 345 GLU A CA 1
ATOM 2844 C C . GLU A 1 345 ? 89.074 22.745 -121.994 1.00 59.56 345 GLU A C 1
ATOM 2846 O O . GLU A 1 345 ? 89.338 23.267 -120.907 1.00 59.56 345 GLU A O 1
ATOM 2851 N N . LEU A 1 346 ? 89.717 23.118 -123.109 1.00 58.75 346 LEU A N 1
ATOM 2852 C CA . LEU A 1 346 ? 90.782 24.126 -123.128 1.00 58.75 346 LEU A CA 1
ATOM 2853 C C . LEU A 1 346 ? 90.223 25.568 -123.091 1.00 58.75 346 LEU A C 1
ATOM 2855 O O . LEU A 1 346 ? 89.336 25.902 -123.881 1.00 58.75 346 LEU A O 1
ATOM 2859 N N . PRO A 1 347 ? 90.800 26.483 -122.283 1.00 70.56 347 PRO A N 1
ATOM 2860 C CA . PRO A 1 347 ? 90.383 27.886 -122.220 1.00 70.56 347 PRO A CA 1
ATOM 2861 C C . PRO A 1 347 ? 90.468 28.629 -123.569 1.00 70.56 347 PRO A C 1
ATOM 2863 O O . PRO A 1 347 ? 91.448 28.499 -124.309 1.00 70.56 347 PRO A O 1
ATOM 2866 N N . VAL A 1 348 ? 89.491 29.506 -123.844 1.00 69.62 348 VAL A N 1
ATOM 2867 C CA . VAL A 1 348 ? 89.313 30.254 -125.116 1.00 69.62 348 VAL A CA 1
ATOM 2868 C C . VAL A 1 348 ? 90.579 30.999 -125.581 1.00 69.62 348 VAL A C 1
ATOM 2870 O O . VAL A 1 348 ? 90.849 31.105 -126.777 1.00 69.62 348 VAL A O 1
ATOM 2873 N N . ALA A 1 349 ? 91.407 31.482 -124.649 1.00 66.62 349 ALA A N 1
ATOM 2874 C CA . ALA A 1 349 ? 92.660 32.171 -124.965 1.00 66.62 349 ALA A CA 1
ATOM 2875 C C . ALA A 1 349 ? 93.696 31.263 -125.662 1.00 66.62 349 ALA A C 1
ATOM 2877 O O . ALA A 1 349 ? 94.322 31.691 -126.635 1.00 66.62 349 ALA A O 1
ATOM 2878 N N . LYS A 1 350 ? 93.836 30.002 -125.220 1.00 67.69 350 LYS A N 1
ATOM 2879 C CA . LYS A 1 350 ? 94.715 29.007 -125.863 1.00 67.69 350 LYS A CA 1
ATOM 2880 C C . LYS A 1 350 ? 94.178 28.630 -127.249 1.00 67.69 350 LYS A C 1
ATOM 2882 O O . LYS A 1 350 ? 94.957 28.530 -128.193 1.00 67.69 350 LYS A O 1
ATOM 2887 N N . GLN A 1 351 ? 92.855 28.507 -127.408 1.00 68.12 351 GLN A N 1
ATOM 2888 C CA . GLN A 1 351 ? 92.233 28.235 -128.714 1.00 68.12 351 GLN A CA 1
ATOM 2889 C C . GLN A 1 351 ? 92.512 29.349 -129.738 1.00 68.12 351 GLN A C 1
ATOM 2891 O O . GLN A 1 351 ? 92.805 29.063 -130.900 1.00 68.12 351 GLN A O 1
ATOM 2896 N N . ASN A 1 352 ? 92.484 30.616 -129.313 1.00 71.50 352 ASN A N 1
ATOM 2897 C CA . ASN A 1 352 ? 92.783 31.751 -130.190 1.00 71.50 352 ASN A CA 1
ATOM 2898 C C . ASN A 1 352 ? 94.273 31.833 -130.569 1.00 71.50 352 ASN A C 1
ATOM 2900 O O . ASN A 1 352 ? 94.582 32.124 -131.723 1.00 71.50 352 ASN A O 1
ATOM 2904 N N . GLN A 1 353 ? 95.192 31.507 -129.652 1.00 68.31 353 GLN A N 1
ATOM 2905 C CA . GLN A 1 353 ? 96.630 31.428 -129.957 1.00 68.31 353 GLN A CA 1
ATOM 2906 C C . GLN A 1 353 ? 96.953 30.306 -130.953 1.00 68.31 353 GLN A C 1
ATOM 2908 O O . GLN A 1 353 ? 97.719 30.513 -131.893 1.00 68.31 353 GLN A O 1
ATOM 2913 N N . LEU A 1 354 ? 96.328 29.134 -130.801 1.00 67.69 354 LEU A N 1
ATOM 2914 C CA . LEU A 1 354 ? 96.486 28.019 -131.741 1.00 67.69 354 LEU A CA 1
ATOM 2915 C C . LEU A 1 354 ? 95.942 28.357 -133.140 1.00 67.69 354 LEU A C 1
ATOM 2917 O O . LEU A 1 354 ? 96.508 27.896 -134.133 1.00 67.69 354 LEU A O 1
ATOM 2921 N N . ARG A 1 355 ? 94.886 29.184 -133.238 1.00 73.44 355 ARG A N 1
ATOM 2922 C CA . ARG A 1 355 ? 94.401 29.740 -134.517 1.00 73.44 355 ARG A CA 1
ATOM 2923 C C . ARG A 1 355 ? 95.401 30.723 -135.131 1.00 73.44 355 ARG A C 1
ATOM 2925 O O . ARG A 1 355 ? 95.747 30.559 -136.295 1.00 73.44 355 ARG A O 1
ATOM 2932 N N . GLU A 1 356 ? 95.940 31.662 -134.351 1.00 71.50 356 GLU A N 1
ATOM 2933 C CA . GLU A 1 356 ? 96.947 32.623 -134.834 1.00 71.50 356 GLU A CA 1
ATOM 2934 C C . GLU A 1 356 ? 98.223 31.945 -135.364 1.00 71.50 356 GLU A C 1
ATOM 2936 O O . GLU A 1 356 ? 98.769 32.376 -136.383 1.00 71.50 356 GLU A O 1
ATOM 2941 N N . PHE A 1 357 ? 98.707 30.883 -134.708 1.00 74.25 357 PHE A N 1
ATOM 2942 C CA . PHE A 1 357 ? 99.876 30.134 -135.189 1.00 74.25 357 PHE A CA 1
ATOM 2943 C C . PHE A 1 357 ? 99.595 29.396 -136.503 1.00 74.25 357 PHE A C 1
ATOM 2945 O O . PHE A 1 357 ? 100.469 29.337 -137.372 1.00 74.25 357 PHE A O 1
ATOM 2952 N N . LYS A 1 358 ? 98.362 28.905 -136.681 1.00 72.19 358 LYS A N 1
ATOM 2953 C CA . LYS A 1 358 ? 97.898 28.273 -137.923 1.00 72.19 358 LYS A CA 1
ATOM 2954 C C . LYS A 1 358 ? 97.808 29.284 -139.072 1.00 72.19 358 LYS A C 1
ATOM 2956 O O . LYS A 1 358 ? 98.288 28.989 -140.164 1.00 72.19 358 LYS A O 1
ATOM 2961 N N . ASP A 1 359 ? 97.285 30.481 -138.808 1.00 77.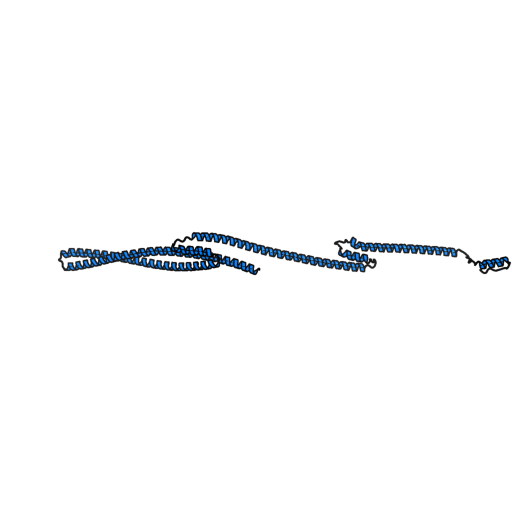38 359 ASP A N 1
ATOM 2962 C CA . ASP A 1 359 ? 97.123 31.547 -139.810 1.00 77.38 359 ASP A CA 1
ATOM 2963 C C . ASP A 1 359 ? 98.462 32.174 -140.237 1.00 77.38 359 ASP A C 1
ATOM 2965 O O . ASP A 1 359 ? 98.623 32.578 -141.389 1.00 77.38 359 ASP A O 1
ATOM 2969 N N . LYS A 1 360 ? 99.458 32.216 -139.341 1.00 75.56 360 LYS A N 1
ATOM 2970 C CA . LYS A 1 360 ? 100.819 32.709 -139.638 1.00 75.56 360 LYS A CA 1
ATOM 2971 C C . LYS A 1 360 ? 101.752 31.638 -140.223 1.00 75.56 360 LYS A C 1
ATOM 2973 O O . LYS A 1 360 ? 102.913 31.938 -140.492 1.00 75.56 360 LYS A O 1
ATOM 2978 N N . GLY A 1 361 ? 101.271 30.406 -140.423 1.00 66.06 361 GLY A N 1
ATOM 2979 C CA . GLY A 1 361 ? 102.050 29.309 -141.008 1.00 66.06 361 GLY A CA 1
ATOM 2980 C C . GLY A 1 361 ? 103.234 28.846 -140.151 1.00 66.06 361 GLY A C 1
ATOM 2981 O O . GLY A 1 361 ? 104.205 28.320 -140.693 1.00 66.06 361 GLY A O 1
ATOM 2982 N N . ILE A 1 362 ? 103.175 29.050 -138.831 1.00 67.25 362 ILE A N 1
ATOM 2983 C CA . ILE A 1 362 ? 104.217 28.624 -137.889 1.00 67.25 362 ILE A CA 1
ATOM 2984 C C . ILE A 1 362 ? 103.850 27.217 -137.384 1.00 67.25 362 ILE A C 1
ATOM 2986 O O . ILE A 1 362 ? 102.810 27.066 -136.739 1.00 67.25 362 ILE A O 1
ATOM 2990 N N . PRO A 1 363 ? 104.666 26.176 -137.640 1.00 64.81 363 PRO A N 1
ATOM 2991 C CA . PRO A 1 363 ? 104.436 24.850 -137.076 1.00 64.81 363 PRO A CA 1
ATOM 2992 C C . PRO A 1 363 ? 104.497 24.897 -135.545 1.00 64.81 363 PRO A C 1
ATOM 2994 O O . PRO A 1 363 ? 105.441 25.449 -134.979 1.00 64.81 363 PRO A O 1
ATOM 2997 N N . TYR A 1 364 ? 103.519 24.288 -134.878 1.00 71.00 364 TYR A N 1
ATOM 2998 C CA . TYR A 1 364 ? 103.491 24.135 -133.424 1.00 71.00 364 TYR A CA 1
ATOM 2999 C C . TYR A 1 364 ? 103.160 22.688 -133.042 1.00 71.00 364 TYR A C 1
ATOM 3001 O O . TYR A 1 364 ? 102.519 21.967 -133.806 1.00 71.00 364 TYR A O 1
ATOM 3009 N N . VAL A 1 365 ? 103.577 22.276 -131.843 1.00 66.88 365 VAL A N 1
ATOM 3010 C CA . VAL A 1 365 ? 103.159 21.019 -131.206 1.00 66.88 365 VAL A CA 1
ATOM 3011 C C . VAL A 1 365 ? 102.219 21.382 -130.054 1.00 66.88 365 VAL A C 1
ATOM 3013 O O . VAL A 1 365 ? 102.637 22.150 -129.182 1.00 66.88 365 VAL A O 1
ATOM 3016 N N . PRO A 1 366 ? 100.958 20.912 -130.043 1.00 60.34 366 PRO A N 1
ATOM 3017 C CA . PRO A 1 366 ? 100.045 21.199 -128.946 1.00 60.34 366 PRO A CA 1
ATOM 3018 C C . PRO A 1 366 ? 100.504 20.453 -127.688 1.00 60.34 366 PRO A C 1
ATOM 3020 O O . PRO A 1 366 ? 100.509 19.227 -127.646 1.00 60.34 366 PRO A O 1
ATOM 3023 N N . PHE A 1 367 ? 100.899 21.207 -126.663 1.00 57.19 367 PHE A N 1
ATOM 3024 C CA . PHE A 1 367 ? 100.906 20.720 -125.286 1.00 57.19 367 PHE A CA 1
ATOM 3025 C C . PHE A 1 367 ? 99.529 21.030 -124.695 1.00 57.19 367 PHE A C 1
ATOM 3027 O O . PHE A 1 367 ? 99.186 22.209 -124.516 1.00 57.19 367 PHE A O 1
ATOM 3034 N N . TYR A 1 368 ? 98.743 19.976 -124.470 1.00 57.78 368 TYR A N 1
ATOM 3035 C CA . TYR A 1 368 ? 97.444 20.053 -123.807 1.00 57.78 368 TYR A CA 1
ATOM 3036 C C . TYR A 1 368 ? 97.625 20.520 -122.360 1.00 57.78 368 TYR A C 1
ATOM 3038 O O . TYR A 1 368 ? 98.449 19.902 -121.648 1.00 57.78 368 TYR A O 1
#

Secondary structure (DSSP, 8-state):
-HHHHHHHHHHHHHHHHHHHHHHHHHHHHHHHHHHHHHHHHHHHHHHHHHHHHHHHHHHHHHHHHHHHHHHHHHHHHHHHHHHHHHH--HHHHHHHHHHHHHHHHHHHHHHHHHHHHHHHHHHHHHHHHHHHHHHHHHHHHHHHHHHHHHHHHHHHHHHHHHTT-HHHHHHHHHHHHHHGGGS---THHHHHHHHHHHHHHHHHHHHHHHHHHHHHHHHHHHHHHHHHHHHHHHHHHHHHHHHHHHHHHHHHHHHHHHHHHHH-SS----HHHHHHHHHHGGGBTTTB-HHHHHHHHHHHHHHHHHHHHHHHHHHHHHHHHHHHHHHHHHHHHHHHHH----PPPPPHHHHHHHHHHHHTT-------

pLDDT: mean 77.8, std 10.8, range [42.0, 94.31]

Organism: Caenorhabditis japonica (NCBI:txid281687)

Foldseek 3Di:
DVVVVVVVVVVVVVLVVLVVVLLVLVVLLVVLLVVLLVLVVVLVVLVVVLVVLVVVLVVLVVVLVVLVVVLVVLVVVLVVLVVVCVVDDDVVNVVSVVVNVVSVVVNVVSVVVNVVSVVVSVVSVVVSVVSVVVSVVSVVVSVVSVVVSVVSLVVSCVSCVVNVNVVVNCVPVVVCVVCVVVSDDDCPVVVVVSVVVVVVVVVVVVVVVVVVVVVVVVVVVVVVVVVVVVVVVVVVVVVVVVVVVVVVVLVVVLVVLVVVQVPDPPQPQDPVLSVVLSVLSVCDPPNHDPCRSCVSVVVSVVVVVVVVVVVVVVVVVVVVVVVVVVVVVVVVVVVVVVDDDPDDDDDPVVVVVVVVCVVVVHDDDDDD